Protein AF-A0A2D4JY37-F1 (afdb_monomer_lite)

Structure (mmCIF, N/CA/C/O backbone):
data_AF-A0A2D4JY37-F1
#
_entry.id   AF-A0A2D4JY37-F1
#
loop_
_atom_site.group_PDB
_atom_site.id
_atom_site.type_symbol
_atom_site.label_atom_id
_atom_site.label_alt_id
_atom_site.label_comp_id
_atom_site.label_asym_id
_atom_site.label_entity_id
_atom_site.label_seq_id
_atom_site.pdbx_PDB_ins_code
_atom_site.Cartn_x
_atom_site.Cartn_y
_atom_site.Cartn_z
_atom_site.occupancy
_atom_site.B_iso_or_equiv
_atom_site.auth_seq_id
_atom_site.auth_comp_id
_atom_site.auth_asym_id
_atom_site.auth_atom_id
_atom_site.pdbx_PDB_model_num
ATOM 1 N N . MET A 1 1 ? 47.395 16.936 90.653 1.00 48.62 1 MET A N 1
ATOM 2 C CA . MET A 1 1 ? 46.970 16.372 89.345 1.00 48.62 1 MET A CA 1
ATOM 3 C C . MET A 1 1 ? 45.938 15.243 89.464 1.00 48.62 1 MET A C 1
ATOM 5 O O . MET A 1 1 ? 44.923 15.324 88.787 1.00 48.62 1 MET A O 1
ATOM 9 N N . LYS A 1 2 ? 46.122 14.228 90.329 1.00 56.19 2 LYS A N 1
ATOM 10 C CA . LYS A 1 2 ? 45.185 13.084 90.456 1.00 56.19 2 LYS A CA 1
ATOM 11 C C . LYS A 1 2 ? 43.774 13.435 90.976 1.00 56.19 2 LYS A C 1
ATOM 13 O O . LYS A 1 2 ? 42.809 12.863 90.491 1.00 56.19 2 LYS A O 1
ATOM 18 N N . ALA A 1 3 ? 43.638 14.386 91.904 1.00 63.03 3 ALA A N 1
ATOM 19 C CA . ALA A 1 3 ? 42.331 14.771 92.459 1.00 63.03 3 ALA A CA 1
ATOM 20 C C . ALA A 1 3 ? 41.420 15.480 91.433 1.00 63.03 3 ALA A C 1
ATOM 22 O O . ALA A 1 3 ? 40.265 15.102 91.285 1.00 63.03 3 ALA A O 1
ATOM 23 N N . LYS A 1 4 ? 41.967 16.419 90.642 1.00 60.91 4 LYS A N 1
ATOM 24 C CA . LYS A 1 4 ? 41.218 17.121 89.580 1.00 60.91 4 LYS A CA 1
ATOM 25 C C . LYS A 1 4 ? 40.731 16.185 88.459 1.00 60.91 4 LYS A C 1
ATOM 27 O O . LYS A 1 4 ? 39.660 16.413 87.914 1.00 60.91 4 LYS A O 1
ATOM 32 N N . ARG A 1 5 ? 41.485 15.121 88.127 1.00 63.34 5 ARG A N 1
ATOM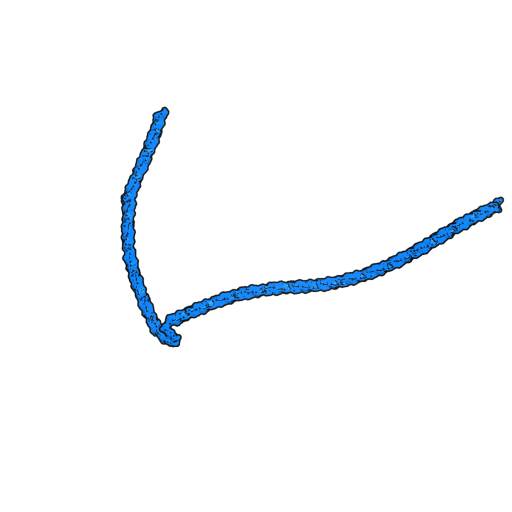 33 C CA . ARG A 1 5 ? 41.042 14.097 87.153 1.00 63.34 5 ARG A CA 1
ATOM 34 C C . ARG A 1 5 ? 39.861 13.273 87.677 1.00 63.34 5 ARG A C 1
ATOM 36 O O . ARG A 1 5 ? 38.880 13.129 86.963 1.00 63.34 5 ARG A O 1
ATOM 43 N N . LYS A 1 6 ? 39.914 12.827 88.938 1.00 69.94 6 LYS A N 1
ATOM 44 C CA . LYS A 1 6 ? 38.797 12.107 89.576 1.00 69.94 6 LYS A CA 1
ATOM 45 C C . LYS A 1 6 ? 37.530 12.963 89.696 1.00 69.94 6 LYS A C 1
ATOM 47 O O . LYS A 1 6 ? 36.430 12.442 89.573 1.00 69.94 6 LYS A O 1
ATOM 52 N N . GLU A 1 7 ? 37.674 14.271 89.906 1.00 78.25 7 GLU A N 1
ATOM 53 C CA . GLU A 1 7 ? 36.537 15.199 89.942 1.00 78.25 7 GLU A CA 1
ATOM 54 C C . GLU A 1 7 ? 35.870 15.358 88.563 1.00 78.25 7 GLU A C 1
ATOM 56 O O . GLU A 1 7 ? 34.645 15.381 88.470 1.00 78.25 7 GLU A O 1
ATOM 61 N N . ALA A 1 8 ? 36.656 15.412 87.482 1.00 77.31 8 ALA A N 1
ATOM 62 C CA . ALA A 1 8 ? 36.128 15.460 86.117 1.00 77.31 8 ALA A CA 1
ATOM 63 C C . ALA A 1 8 ? 35.395 14.161 85.727 1.00 77.31 8 ALA A C 1
ATOM 65 O O . ALA A 1 8 ? 34.298 14.224 85.174 1.00 77.31 8 ALA A O 1
ATOM 66 N N . GLU A 1 9 ? 35.956 12.997 86.072 1.00 83.19 9 GLU A N 1
ATOM 67 C CA . GLU A 1 9 ? 35.316 11.686 85.873 1.00 83.19 9 GLU A CA 1
ATOM 68 C C . GLU A 1 9 ? 34.005 11.569 86.669 1.00 83.19 9 GLU A C 1
ATOM 70 O O . GLU A 1 9 ? 32.992 11.121 86.133 1.00 83.19 9 GLU A O 1
ATOM 75 N N . LEU A 1 10 ? 33.976 12.049 87.919 1.00 85.75 10 LEU A N 1
ATOM 76 C CA . LEU A 1 10 ? 32.758 12.068 88.733 1.00 85.75 10 LEU A CA 1
ATOM 77 C C . LEU A 1 10 ? 31.669 12.952 88.108 1.00 85.75 10 LEU A C 1
ATOM 79 O O . LEU A 1 10 ? 30.518 12.529 88.026 1.00 85.75 10 LEU A O 1
ATOM 83 N N . ARG A 1 11 ? 32.024 14.149 87.620 1.00 86.06 11 ARG A N 1
ATOM 84 C CA . ARG A 1 11 ? 31.082 15.038 86.914 1.00 86.06 11 ARG A CA 1
ATOM 85 C C . ARG A 1 11 ? 30.546 14.398 85.632 1.00 86.06 11 ARG A C 1
ATOM 87 O O . ARG A 1 11 ? 29.361 14.537 85.332 1.00 86.06 11 ARG A O 1
ATOM 94 N N . GLN A 1 12 ? 31.386 13.669 84.895 1.00 89.19 12 GLN A N 1
ATOM 95 C CA . GLN A 1 12 ? 30.969 12.941 83.696 1.00 89.19 12 GLN A CA 1
ATOM 96 C C . GLN A 1 12 ? 29.972 11.823 84.031 1.00 89.19 12 GLN A C 1
ATOM 98 O O . GLN A 1 12 ? 28.918 11.742 83.403 1.00 89.19 12 GLN A O 1
ATOM 103 N N . VAL A 1 13 ? 30.257 11.005 85.049 1.00 88.88 13 VAL A N 1
ATOM 104 C CA . VAL A 1 13 ? 29.350 9.936 85.500 1.00 88.88 13 VAL A CA 1
ATOM 105 C C . VAL A 1 13 ? 28.044 10.511 86.056 1.00 88.88 13 VAL A C 1
ATOM 107 O O . VAL A 1 13 ? 26.975 9.986 85.759 1.00 88.88 13 VAL A O 1
ATOM 110 N N . GLN A 1 14 ? 28.089 11.622 86.798 1.00 90.38 14 GLN A N 1
ATOM 111 C CA . GLN A 1 14 ? 26.888 12.321 87.274 1.00 90.38 14 GLN A CA 1
ATOM 112 C C . GLN A 1 14 ? 26.029 12.843 86.117 1.00 90.38 14 GLN A C 1
ATOM 114 O O . GLN A 1 14 ? 24.811 12.681 86.138 1.00 90.38 14 GLN A O 1
ATOM 119 N N . SER A 1 15 ? 26.650 13.421 85.084 1.00 91.06 15 SER A N 1
ATOM 120 C CA . SER A 1 15 ? 25.945 13.854 83.874 1.00 91.06 15 SER A CA 1
ATOM 121 C C . SER A 1 15 ? 25.305 12.672 83.137 1.00 91.06 15 SER A C 1
ATOM 123 O O . SER A 1 15 ? 24.143 12.755 82.741 1.00 91.06 15 SER A O 1
ATOM 125 N N . GLN A 1 16 ? 26.013 11.544 83.018 1.00 93.25 16 GLN A N 1
ATOM 126 C CA . GLN A 1 16 ? 25.478 10.318 82.419 1.00 93.25 16 GLN A CA 1
ATOM 127 C C . GLN A 1 16 ? 24.317 9.733 83.231 1.00 93.25 16 GLN A C 1
ATOM 129 O O . GLN A 1 16 ? 23.287 9.391 82.655 1.00 93.25 16 GLN A O 1
ATOM 134 N N . ALA A 1 17 ? 24.448 9.660 84.557 1.00 91.94 17 ALA A N 1
ATOM 135 C CA . ALA A 1 17 ? 23.394 9.189 85.451 1.00 91.94 17 ALA A CA 1
ATOM 136 C C . ALA A 1 17 ? 22.150 10.082 85.359 1.00 91.94 17 ALA A C 1
ATOM 138 O O . ALA A 1 17 ? 21.037 9.576 85.229 1.00 91.94 17 ALA A 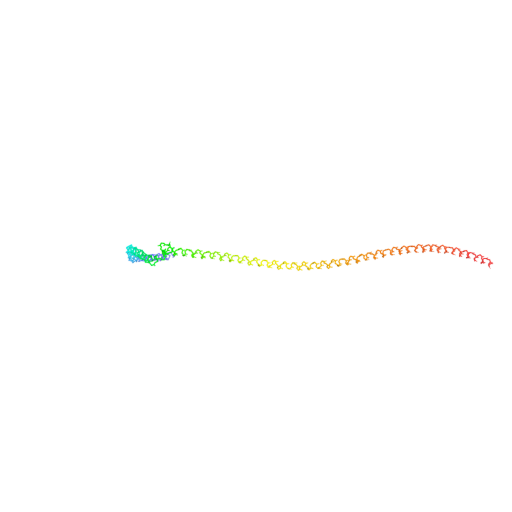O 1
ATOM 139 N N . HIS A 1 18 ? 22.339 11.404 85.333 1.00 93.75 18 HIS A N 1
ATOM 140 C CA . HIS A 1 18 ? 21.248 12.351 85.130 1.00 93.75 18 HIS A CA 1
ATOM 141 C C . HIS A 1 18 ? 20.592 12.177 83.751 1.00 93.75 18 HIS A C 1
ATOM 143 O O . HIS A 1 18 ? 19.367 12.127 83.648 1.00 93.7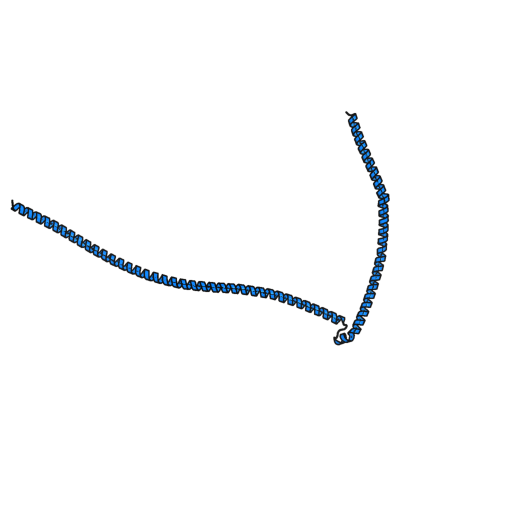5 18 HIS A O 1
ATOM 149 N N . GLY A 1 19 ? 21.386 11.997 82.691 1.00 95.12 19 GLY A N 1
ATOM 150 C CA . GLY A 1 19 ? 20.882 11.709 81.347 1.00 95.12 19 GLY A CA 1
ATOM 151 C C . GLY A 1 19 ? 20.062 10.415 81.282 1.00 95.12 19 GLY A C 1
ATOM 152 O O . GLY A 1 19 ? 18.982 10.397 80.687 1.00 95.12 19 GLY A O 1
ATOM 153 N N . LEU A 1 20 ? 20.523 9.344 81.936 1.00 94.69 20 LEU A N 1
ATOM 154 C CA . LEU A 1 20 ? 19.789 8.079 82.046 1.00 94.69 20 LEU A CA 1
ATOM 155 C C . LEU A 1 20 ? 18.495 8.236 82.851 1.00 94.69 20 LEU A C 1
ATOM 157 O O . LEU A 1 20 ? 17.461 7.716 82.437 1.00 94.69 20 LEU A O 1
ATOM 161 N N . GLN A 1 21 ? 18.518 8.991 83.950 1.00 95.06 21 GLN A N 1
ATOM 162 C CA . GLN A 1 21 ? 17.332 9.268 84.760 1.00 95.06 21 GLN A CA 1
ATOM 163 C C . GLN A 1 21 ? 16.272 10.047 83.968 1.00 95.06 21 GLN A C 1
ATOM 165 O O . GLN A 1 21 ? 15.088 9.715 84.030 1.00 95.06 21 GLN A O 1
ATOM 170 N N . MET A 1 22 ? 16.686 11.038 83.172 1.00 96.06 22 MET A N 1
ATOM 171 C CA . MET A 1 22 ? 15.775 11.773 82.293 1.00 96.06 22 MET A CA 1
ATOM 172 C C . MET A 1 22 ? 15.187 10.867 81.208 1.00 96.06 22 MET A C 1
ATOM 174 O O . MET A 1 22 ? 13.975 10.884 80.997 1.00 96.06 22 MET A O 1
ATOM 178 N N . ARG A 1 23 ? 16.004 10.015 80.570 1.00 95.94 23 ARG A N 1
ATOM 179 C CA . ARG A 1 23 ? 15.512 9.016 79.601 1.00 95.94 23 ARG A CA 1
ATOM 180 C C . ARG A 1 23 ? 14.509 8.050 80.230 1.00 95.94 23 ARG A C 1
ATOM 182 O O . ARG A 1 23 ? 13.491 7.762 79.60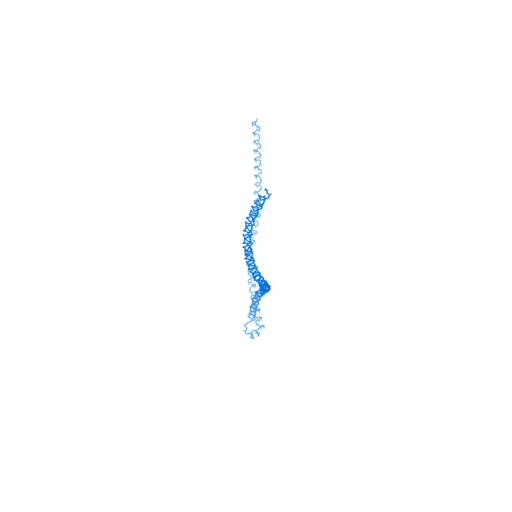3 1.00 95.94 23 ARG A O 1
ATOM 189 N N . LEU A 1 24 ? 14.761 7.583 81.454 1.00 95.06 24 LEU A N 1
ATOM 190 C CA . LEU A 1 24 ? 13.839 6.714 82.187 1.00 95.06 24 LEU A CA 1
ATOM 191 C C . LEU A 1 24 ? 12.513 7.427 82.471 1.00 95.06 24 LEU A C 1
ATOM 193 O O . LEU A 1 24 ? 11.460 6.865 82.186 1.00 95.06 24 LEU A O 1
ATOM 197 N N . LYS A 1 25 ? 12.558 8.675 82.954 1.00 96.00 25 LYS A N 1
ATOM 198 C CA . LYS A 1 25 ? 11.359 9.483 83.219 1.00 96.00 25 LYS A CA 1
ATOM 199 C C . LYS A 1 25 ? 10.501 9.658 81.963 1.00 96.00 25 LYS A C 1
ATOM 201 O O . LYS A 1 25 ? 9.292 9.446 82.020 1.00 96.00 25 LYS A O 1
ATOM 206 N N . TYR A 1 26 ? 11.111 10.016 80.831 1.00 95.88 26 TYR A N 1
ATOM 207 C CA . TYR A 1 26 ? 10.377 10.151 79.569 1.00 95.88 26 TYR A CA 1
ATOM 208 C C . TYR A 1 26 ? 9.814 8.811 79.087 1.00 95.88 26 TYR A C 1
ATOM 210 O O . TYR A 1 26 ? 8.657 8.763 78.691 1.00 95.88 26 TYR A O 1
ATOM 218 N N . SER A 1 27 ? 10.577 7.720 79.204 1.00 94.94 27 SER A N 1
ATOM 219 C CA . SER A 1 27 ? 10.104 6.378 78.823 1.00 94.94 27 SER A CA 1
ATOM 220 C C . SER A 1 27 ? 8.929 5.909 79.689 1.00 94.94 27 SER A C 1
ATOM 222 O O . SER A 1 27 ? 8.003 5.281 79.190 1.00 94.94 27 SER A O 1
ATOM 224 N N . GLN A 1 28 ? 8.933 6.232 80.986 1.00 95.12 28 GLN A N 1
ATOM 225 C CA . GLN A 1 28 ? 7.816 5.942 81.889 1.00 95.12 28 GLN A CA 1
ATOM 226 C C . GLN A 1 28 ? 6.574 6.768 81.537 1.00 95.12 28 GLN A C 1
ATOM 228 O O . GLN A 1 28 ? 5.475 6.224 81.495 1.00 95.12 28 GLN A O 1
ATOM 233 N N . SER A 1 29 ? 6.747 8.059 81.241 1.00 95.00 29 SER A N 1
ATOM 234 C CA . SER A 1 29 ? 5.647 8.921 80.795 1.00 95.00 29 SER A CA 1
ATOM 235 C C . SER A 1 29 ? 5.038 8.436 79.476 1.00 95.00 29 SER A C 1
ATOM 237 O O . SER A 1 29 ? 3.818 8.423 79.337 1.00 95.00 29 SER A O 1
ATOM 239 N N . ASP A 1 30 ? 5.875 8.023 78.524 1.00 94.19 30 ASP A N 1
ATOM 240 C CA . ASP A 1 30 ? 5.448 7.501 77.223 1.00 94.19 30 ASP A CA 1
ATOM 241 C C . ASP A 1 30 ? 4.714 6.157 77.358 1.00 94.19 30 ASP A C 1
ATOM 243 O O . ASP A 1 30 ? 3.663 5.939 76.749 1.00 94.19 30 ASP A O 1
ATOM 247 N N . LEU A 1 31 ? 5.199 5.278 78.245 1.00 94.25 31 LEU A N 1
ATOM 248 C CA . LEU A 1 31 ? 4.529 4.022 78.577 1.00 94.25 31 LEU A CA 1
ATOM 249 C C . LEU A 1 31 ? 3.135 4.261 79.170 1.00 94.25 31 LEU A C 1
ATOM 251 O O . LEU A 1 31 ? 2.174 3.608 78.759 1.00 94.25 31 LEU A O 1
ATOM 255 N N . GLU A 1 32 ? 3.014 5.191 80.119 1.00 94.56 32 GLU A N 1
ATOM 256 C CA . GLU A 1 32 ? 1.724 5.539 80.721 1.00 94.56 32 GLU A CA 1
ATOM 257 C C . GLU A 1 32 ? 0.771 6.158 79.696 1.00 94.56 32 GLU A C 1
ATOM 259 O O . GLU A 1 32 ? -0.395 5.764 79.622 1.00 94.56 32 GLU A O 1
ATOM 264 N N . GLN A 1 33 ? 1.256 7.052 78.831 1.00 95.00 33 GLN A N 1
ATOM 265 C CA . GLN A 1 33 ? 0.454 7.620 77.746 1.00 95.00 33 GLN A CA 1
ATOM 266 C C . GLN A 1 33 ? -0.023 6.540 76.760 1.00 95.00 33 GLN A C 1
ATOM 268 O O . GLN A 1 33 ? -1.187 6.536 76.348 1.00 95.00 33 GLN A O 1
ATOM 273 N N . THR A 1 34 ? 0.842 5.584 76.423 1.00 93.44 34 THR A N 1
ATOM 274 C CA . THR A 1 34 ? 0.508 4.448 75.555 1.00 93.44 34 THR A CA 1
ATOM 275 C C . THR A 1 34 ? -0.565 3.557 76.171 1.00 93.44 34 THR A C 1
ATOM 277 O O . THR A 1 34 ? -1.553 3.230 75.510 1.00 93.44 34 THR A O 1
ATOM 280 N N . LYS A 1 35 ? -0.421 3.202 77.450 1.00 91.75 35 LYS A N 1
ATOM 281 C CA . LYS A 1 35 ? -1.375 2.334 78.150 1.00 91.75 35 LYS A CA 1
ATOM 282 C C . LYS A 1 35 ? -2.725 2.995 78.390 1.00 91.75 35 LYS A C 1
ATOM 284 O O . LYS A 1 35 ? -3.752 2.346 78.234 1.00 91.75 35 LYS A O 1
ATOM 289 N N . THR A 1 36 ? -2.736 4.258 78.800 1.00 90.88 36 THR A N 1
ATOM 290 C CA . THR A 1 36 ? -3.975 4.914 79.239 1.00 90.88 36 THR A CA 1
ATOM 291 C C . THR A 1 36 ? -4.741 5.534 78.082 1.00 90.88 36 THR A C 1
ATOM 293 O O . THR A 1 36 ? -5.963 5.428 78.033 1.00 90.88 36 THR A O 1
ATOM 296 N N . ARG A 1 37 ? -4.044 6.157 77.126 1.00 92.62 37 ARG A N 1
ATOM 297 C CA . ARG A 1 37 ? -4.685 6.895 76.036 1.00 92.62 37 ARG A CA 1
ATOM 298 C C . ARG A 1 37 ? -4.763 6.073 74.763 1.00 92.62 37 ARG A C 1
ATOM 300 O O . ARG A 1 37 ? -5.854 5.868 74.241 1.00 92.62 37 ARG A O 1
ATOM 307 N N . HIS A 1 38 ? -3.621 5.610 74.259 1.00 93.56 38 HIS A N 1
ATOM 308 C CA . HIS A 1 38 ? -3.578 4.950 72.953 1.00 93.56 38 HIS A CA 1
ATOM 309 C C . HIS A 1 38 ? -4.299 3.601 72.975 1.00 93.56 38 HIS A C 1
ATOM 311 O O . HIS A 1 38 ? -5.134 3.344 72.113 1.00 93.56 38 HIS A O 1
ATOM 317 N N . LEU A 1 39 ? -4.058 2.774 73.995 1.00 95.19 39 LEU A N 1
ATOM 318 C CA . LEU A 1 39 ? -4.733 1.482 74.109 1.00 95.19 39 LEU A CA 1
ATOM 319 C C . LEU A 1 39 ? -6.251 1.632 74.286 1.00 95.19 39 LEU A C 1
ATOM 321 O O . LEU A 1 39 ? -7.007 0.914 73.639 1.00 95.19 39 LEU A O 1
ATOM 325 N N . ALA A 1 40 ? -6.703 2.577 75.115 1.00 92.81 40 ALA A N 1
ATOM 326 C CA . ALA A 1 40 ? -8.130 2.812 75.330 1.00 92.81 40 ALA A CA 1
ATOM 327 C C . ALA A 1 40 ? -8.843 3.266 74.044 1.00 92.81 40 ALA A C 1
ATOM 329 O O . ALA A 1 40 ? -9.900 2.731 73.710 1.00 92.81 40 ALA A O 1
ATOM 330 N N . LEU A 1 41 ? -8.243 4.200 73.294 1.00 95.56 41 LEU A N 1
ATOM 331 C CA . LEU A 1 41 ? -8.775 4.648 72.002 1.00 95.56 41 LEU A CA 1
ATOM 332 C C . LEU A 1 41 ? -8.826 3.501 70.986 1.00 95.56 41 LEU A C 1
ATOM 334 O O . LEU A 1 41 ? -9.862 3.303 70.356 1.00 95.56 41 LEU A O 1
ATOM 338 N N . ASN A 1 42 ? -7.761 2.700 70.890 1.00 95.62 42 ASN A N 1
ATOM 339 C CA . ASN A 1 42 ? -7.708 1.562 69.970 1.00 95.62 42 ASN A CA 1
ATOM 340 C C . ASN A 1 42 ? -8.743 0.483 70.323 1.00 95.62 42 ASN A C 1
ATOM 342 O O . ASN A 1 42 ? -9.342 -0.112 69.431 1.00 95.62 42 ASN A O 1
ATOM 346 N N . LEU A 1 43 ? -8.981 0.219 71.613 1.00 95.38 43 LEU A N 1
ATOM 347 C CA . LEU A 1 43 ? -10.018 -0.723 72.048 1.00 95.38 43 LEU A CA 1
ATOM 348 C C . LEU A 1 43 ? -11.423 -0.208 71.717 1.00 95.38 43 LEU A C 1
ATOM 350 O O . LEU A 1 43 ? -12.270 -0.982 71.271 1.00 95.38 43 LEU A O 1
ATOM 354 N N . GLN A 1 44 ? -11.664 1.094 71.891 1.00 95.38 44 GLN A N 1
ATOM 355 C CA . GLN A 1 44 ? -12.928 1.715 71.506 1.00 95.38 44 GLN A CA 1
ATOM 356 C C . GLN A 1 44 ? -13.144 1.651 69.988 1.00 95.38 44 GLN A C 1
ATOM 358 O O . GLN A 1 44 ? -14.241 1.326 69.539 1.00 95.38 44 GLN A O 1
ATOM 363 N N . GLU A 1 45 ? -12.115 1.950 69.195 1.00 95.94 45 GLU A N 1
ATOM 364 C CA . GLU A 1 45 ? -12.159 1.858 67.734 1.00 95.94 45 GLU A CA 1
ATOM 365 C C . GLU A 1 45 ? -12.394 0.420 67.269 1.00 95.94 45 GLU A C 1
ATOM 367 O O . GLU A 1 45 ? -13.292 0.179 66.466 1.00 95.94 45 GLU A O 1
ATOM 372 N N . LYS A 1 46 ? -11.681 -0.553 67.850 1.00 96.75 46 LYS A N 1
ATOM 373 C CA . LYS A 1 46 ? -11.894 -1.978 67.583 1.00 96.75 46 LYS A CA 1
ATOM 374 C C . LYS A 1 46 ? -13.347 -2.385 67.831 1.00 96.75 46 LYS A C 1
ATOM 376 O O . LYS A 1 46 ? -13.954 -3.000 66.963 1.00 96.75 46 LYS A O 1
ATOM 381 N N . SER A 1 47 ? -13.917 -2.008 68.976 1.00 96.88 47 SER A N 1
ATOM 382 C CA . SER A 1 47 ? -15.308 -2.342 69.304 1.00 96.88 47 SER A CA 1
ATOM 383 C C . SER A 1 47 ? -16.309 -1.703 68.331 1.00 96.88 47 SER A C 1
ATOM 385 O O . SER A 1 47 ? -17.277 -2.355 67.935 1.00 96.88 47 SER A O 1
ATOM 387 N N . LYS A 1 48 ? -16.066 -0.459 67.890 1.00 96.75 48 LYS A N 1
ATOM 388 C CA . LYS A 1 48 ? -16.880 0.194 66.851 1.00 96.75 48 LYS A CA 1
ATOM 389 C C . LYS A 1 48 ? -16.811 -0.570 65.529 1.00 96.75 48 LYS A C 1
ATOM 391 O O . LYS A 1 48 ? -17.854 -0.897 64.972 1.00 96.75 48 LYS A O 1
ATOM 396 N N . LEU A 1 49 ? -15.605 -0.909 65.073 1.00 95.94 49 LEU A N 1
ATOM 397 C CA . LEU A 1 49 ? -15.392 -1.656 63.831 1.00 95.94 49 LEU A CA 1
ATOM 398 C C . LEU A 1 49 ? -16.015 -3.057 63.886 1.00 95.94 49 LEU A C 1
ATOM 400 O O . LEU A 1 49 ? -16.618 -3.493 62.911 1.00 95.94 49 LEU A O 1
ATOM 404 N N . GLU A 1 50 ? -15.927 -3.752 65.021 1.00 96.62 50 GLU A N 1
ATOM 405 C CA . GLU A 1 50 ? -16.581 -5.053 65.221 1.00 96.62 50 GLU A CA 1
ATOM 406 C C . GLU A 1 50 ? -18.110 -4.935 65.137 1.00 96.62 50 GLU A C 1
ATOM 408 O O . GLU A 1 50 ? -18.761 -5.767 64.500 1.00 96.62 50 GLU A O 1
ATOM 413 N N . SER A 1 51 ? -18.690 -3.877 65.713 1.00 95.81 51 SER A N 1
ATOM 414 C CA . SER A 1 51 ? -20.127 -3.611 65.606 1.00 95.81 51 SER A CA 1
ATOM 415 C C . SER A 1 51 ? -20.551 -3.262 64.177 1.00 95.81 51 SER A C 1
ATOM 417 O O . SER A 1 51 ? -21.598 -3.723 63.725 1.00 95.81 51 SER A O 1
ATOM 419 N N . GLU A 1 52 ? -19.770 -2.460 63.454 1.00 95.56 52 GLU A N 1
ATOM 420 C CA . GLU A 1 52 ? -20.028 -2.151 62.043 1.00 95.56 52 GLU A CA 1
ATOM 421 C C . GLU A 1 52 ? -19.938 -3.410 61.174 1.00 95.56 52 GLU A C 1
ATOM 423 O O . GLU A 1 52 ? -20.818 -3.654 60.344 1.00 95.56 52 GLU A O 1
ATOM 428 N N . LEU A 1 53 ? -18.935 -4.259 61.420 1.00 95.75 53 LEU A N 1
ATOM 429 C CA . LEU A 1 53 ? -18.758 -5.527 60.719 1.00 95.75 53 LEU A CA 1
ATOM 430 C C . LEU A 1 53 ? -19.959 -6.459 60.918 1.00 95.75 53 LEU A C 1
ATOM 432 O O . LEU A 1 53 ? -20.459 -7.035 59.949 1.00 95.75 53 LEU A O 1
ATOM 436 N N . ALA A 1 54 ? -20.462 -6.556 62.151 1.00 95.31 54 ALA A N 1
ATOM 437 C CA . ALA A 1 54 ? -21.651 -7.341 62.471 1.00 95.31 54 ALA A CA 1
ATOM 438 C C . ALA A 1 54 ? -22.912 -6.827 61.748 1.00 95.31 54 ALA A C 1
ATOM 440 O O . ALA A 1 54 ? -23.769 -7.627 61.376 1.00 95.31 54 ALA A O 1
ATOM 441 N N . ASN A 1 55 ? -23.005 -5.519 61.484 1.00 95.88 55 ASN A N 1
ATOM 442 C CA . ASN A 1 55 ? -24.140 -4.906 60.788 1.00 95.88 55 ASN A CA 1
ATOM 443 C C . ASN A 1 55 ? -24.114 -5.109 59.262 1.00 95.88 55 ASN A C 1
ATOM 445 O O . ASN A 1 55 ? -25.170 -5.081 58.623 1.00 95.88 55 ASN A O 1
ATOM 449 N N . PHE A 1 56 ? -22.944 -5.330 58.649 1.00 95.69 56 PHE A N 1
ATOM 450 C CA . PHE A 1 56 ? -22.866 -5.537 57.198 1.00 95.69 56 PHE A CA 1
ATOM 451 C C . PHE A 1 56 ? -23.534 -6.838 56.745 1.00 95.69 56 PHE A C 1
ATOM 453 O O . PHE A 1 56 ? -24.170 -6.845 55.694 1.00 95.69 56 PHE A O 1
ATOM 460 N N . GLY A 1 57 ? -23.439 -7.916 57.528 1.00 95.12 57 GLY A N 1
ATOM 461 C CA . GLY A 1 57 ? -24.060 -9.206 57.196 1.00 95.12 57 GLY A CA 1
ATOM 462 C C . GLY A 1 57 ? -25.578 -9.105 56.975 1.00 95.12 57 GLY A C 1
ATOM 463 O O . GLY A 1 57 ? -26.046 -9.410 55.874 1.00 95.12 57 GLY A O 1
ATOM 464 N N . PRO A 1 58 ? -26.348 -8.620 57.968 1.00 96.81 58 PRO A N 1
ATOM 465 C CA . PRO A 1 58 ? -27.778 -8.359 57.823 1.00 96.81 58 PRO A CA 1
ATOM 466 C C . PRO A 1 58 ? -28.093 -7.419 56.655 1.00 96.81 58 PRO A C 1
ATOM 468 O O . PRO A 1 58 ? -28.923 -7.747 55.813 1.00 96.81 58 PRO A O 1
ATOM 471 N N . ARG A 1 59 ? -27.354 -6.309 56.518 1.00 96.75 59 ARG A N 1
ATOM 472 C CA . ARG A 1 59 ? -27.590 -5.325 55.451 1.00 96.75 59 ARG A CA 1
ATOM 473 C C . ARG A 1 59 ? -27.385 -5.903 54.047 1.00 96.75 59 ARG A C 1
ATOM 475 O O . ARG A 1 59 ? -28.133 -5.574 53.131 1.00 96.75 59 ARG A O 1
ATOM 482 N N . ILE A 1 60 ? -26.389 -6.771 53.864 1.00 97.00 60 ILE A N 1
ATOM 483 C CA . ILE A 1 60 ? -26.173 -7.494 52.602 1.00 97.00 60 ILE A CA 1
ATOM 484 C C . ILE A 1 60 ? -27.349 -8.431 52.315 1.00 97.00 60 ILE A C 1
ATOM 486 O O . ILE A 1 60 ? -27.794 -8.506 51.170 1.00 97.00 60 ILE A O 1
ATOM 490 N N . ASN A 1 61 ? -27.858 -9.138 53.326 1.00 97.31 61 ASN A N 1
ATOM 491 C CA . ASN A 1 61 ? -29.005 -10.031 53.156 1.00 97.31 61 ASN A CA 1
ATOM 492 C C . ASN A 1 61 ? -30.284 -9.262 52.801 1.00 97.31 61 ASN A C 1
ATOM 494 O O . ASN A 1 61 ? -30.988 -9.673 51.879 1.00 97.31 61 ASN A O 1
ATOM 498 N N . ASP A 1 62 ? -30.532 -8.118 53.438 1.00 97.44 62 ASP A N 1
ATOM 499 C CA . ASP A 1 62 ? -31.666 -7.249 53.107 1.00 97.44 62 ASP A CA 1
ATOM 500 C C . ASP A 1 62 ? -31.586 -6.767 51.652 1.00 97.44 62 ASP A C 1
ATOM 502 O O . ASP A 1 62 ? -32.549 -6.880 50.893 1.00 97.44 62 ASP A O 1
ATOM 506 N N . ILE A 1 63 ? -30.407 -6.302 51.219 1.00 97.38 63 ILE A N 1
ATOM 507 C CA . ILE A 1 63 ? -30.179 -5.873 49.831 1.00 97.38 63 ILE A CA 1
ATOM 508 C C . ILE A 1 63 ? -30.394 -7.036 48.856 1.00 97.38 63 ILE A C 1
ATOM 510 O O . ILE A 1 63 ? -31.040 -6.851 47.825 1.00 97.38 63 ILE A O 1
ATOM 514 N N . LYS A 1 64 ? -29.900 -8.240 49.169 1.00 97.56 64 LYS A N 1
ATOM 515 C CA . LYS A 1 64 ? -30.122 -9.431 48.334 1.00 97.56 64 LYS A CA 1
ATOM 516 C C . LYS A 1 64 ? -31.607 -9.756 48.195 1.00 97.56 64 LYS A C 1
ATOM 518 O O . LYS A 1 64 ? -32.055 -10.018 47.082 1.00 97.56 64 LYS A O 1
ATOM 523 N N . HIS A 1 65 ? -32.374 -9.695 49.282 1.00 97.31 65 HIS A N 1
ATOM 524 C CA . HIS A 1 65 ? -33.819 -9.916 49.230 1.00 97.31 65 HIS A CA 1
ATOM 525 C C . HIS A 1 65 ? -34.537 -8.869 48.376 1.00 97.31 65 HIS A C 1
ATOM 527 O O . HIS A 1 65 ? -35.415 -9.223 47.588 1.00 97.31 65 HIS A O 1
ATOM 533 N N . ILE A 1 66 ? -34.132 -7.600 48.471 1.00 97.62 66 ILE A N 1
ATOM 534 C CA . ILE A 1 66 ? -34.675 -6.528 47.628 1.00 97.62 66 ILE A CA 1
ATOM 535 C C . ILE A 1 66 ? -34.351 -6.779 46.150 1.00 97.62 66 ILE A C 1
ATOM 537 O O . ILE A 1 66 ? -35.238 -6.654 45.308 1.00 97.62 66 ILE A O 1
ATOM 541 N N . ILE A 1 67 ? -33.112 -7.160 45.820 1.00 97.50 67 ILE A N 1
ATOM 542 C CA . ILE A 1 67 ? -32.704 -7.478 44.442 1.00 97.50 67 ILE A CA 1
ATOM 543 C C . ILE A 1 67 ? -33.547 -8.630 43.890 1.00 97.50 67 ILE A C 1
ATOM 545 O O . ILE A 1 67 ? -34.129 -8.489 42.820 1.00 97.50 67 ILE A O 1
ATOM 549 N N . GLN A 1 68 ? -33.702 -9.718 44.645 1.00 97.62 68 GLN A N 1
ATOM 550 C CA . GLN A 1 68 ? -34.531 -10.859 44.240 1.00 97.62 68 GLN A CA 1
ATOM 551 C C . GLN A 1 68 ? -36.014 -10.493 44.079 1.00 97.62 68 GLN A C 1
ATOM 553 O O . GLN A 1 68 ? -36.715 -11.059 43.238 1.00 97.62 68 GLN A O 1
ATOM 558 N N . GLY A 1 69 ? -36.526 -9.567 44.895 1.00 97.62 69 GLY A N 1
ATOM 559 C CA . GLY A 1 69 ? -37.865 -8.999 44.721 1.00 97.62 69 GLY A CA 1
ATOM 560 C C . GLY A 1 69 ? -37.987 -8.262 43.389 1.00 97.62 69 GLY A C 1
ATOM 561 O O . GLY A 1 69 ? -38.855 -8.584 42.583 1.00 97.62 69 GLY A O 1
ATOM 562 N N . ARG A 1 70 ? -37.048 -7.352 43.114 1.00 97.38 70 ARG A N 1
ATOM 563 C CA . ARG A 1 70 ? -37.008 -6.578 41.865 1.00 97.38 70 ARG A CA 1
ATOM 564 C C . ARG A 1 70 ? -36.813 -7.446 40.628 1.00 97.38 70 ARG A C 1
ATOM 566 O O . ARG A 1 70 ? -37.405 -7.164 39.596 1.00 97.38 70 ARG A O 1
ATOM 573 N N . GLU A 1 71 ? -36.011 -8.503 40.705 1.00 97.44 71 GLU A N 1
ATOM 574 C CA . GLU A 1 71 ? -35.843 -9.463 39.607 1.00 97.44 71 GLU A CA 1
ATOM 575 C C . GLU A 1 71 ? -37.158 -10.163 39.256 1.00 97.44 71 GLU A C 1
ATOM 577 O O . GLU A 1 71 ? -37.471 -10.321 38.074 1.00 97.44 71 GLU A O 1
ATOM 582 N N . ARG A 1 72 ? -37.956 -10.531 40.267 1.00 97.44 72 ARG A N 1
ATOM 583 C CA . ARG A 1 72 ? -39.295 -11.094 40.048 1.00 97.44 72 ARG A CA 1
ATOM 584 C C . ARG A 1 72 ? -40.236 -10.073 39.421 1.00 97.44 72 ARG A C 1
ATOM 586 O O . ARG A 1 72 ? -40.839 -10.381 38.399 1.00 97.44 72 ARG A O 1
ATOM 593 N N . GLU A 1 73 ? -40.292 -8.856 39.956 1.00 97.62 73 GLU A N 1
ATOM 594 C CA . GLU A 1 73 ? -41.121 -7.778 39.395 1.00 97.62 73 GLU A CA 1
ATOM 595 C C . GLU A 1 73 ? -40.744 -7.457 37.942 1.00 97.62 73 GLU A C 1
ATOM 597 O O . GLU A 1 73 ? -41.616 -7.337 37.084 1.00 97.62 73 GLU A O 1
ATOM 602 N N . MET A 1 74 ? -39.447 -7.374 37.628 1.00 96.62 74 MET A N 1
ATOM 603 C CA . MET A 1 74 ? -38.974 -7.170 36.256 1.00 96.62 74 MET A CA 1
ATOM 604 C C . MET A 1 74 ? -39.399 -8.308 35.332 1.00 96.62 74 MET A C 1
ATOM 606 O O . MET A 1 74 ? -39.778 -8.055 34.188 1.00 96.62 74 MET A O 1
ATOM 610 N N . LYS A 1 75 ? -39.342 -9.555 35.809 1.00 97.12 75 LYS A N 1
ATOM 611 C CA . LYS A 1 75 ? -39.782 -10.713 35.030 1.00 97.12 75 LYS A CA 1
ATOM 612 C C . LYS A 1 75 ? -41.282 -10.646 34.743 1.00 97.12 75 LYS A C 1
ATOM 614 O O . LYS A 1 75 ? -41.673 -10.795 33.590 1.00 97.12 75 LYS A O 1
ATOM 619 N N . GLU A 1 76 ? -42.096 -10.349 35.752 1.00 97.12 76 GLU A N 1
ATOM 620 C CA . GLU A 1 76 ? -43.549 -10.203 35.602 1.00 97.12 76 GLU A CA 1
ATOM 621 C C . GLU A 1 76 ? -43.918 -9.053 34.658 1.00 97.12 76 GLU A C 1
ATOM 623 O O . GLU A 1 76 ? -44.779 -9.206 33.792 1.00 97.12 76 GLU A O 1
ATOM 628 N N . LEU A 1 77 ? -43.254 -7.901 34.785 1.00 97.00 77 LEU A N 1
ATOM 629 C CA . LEU A 1 77 ? -43.454 -6.767 33.881 1.00 97.00 77 LEU A CA 1
ATOM 630 C C . LEU A 1 77 ? -43.076 -7.123 32.444 1.00 97.00 77 LEU A C 1
ATOM 632 O O . LEU A 1 77 ? -43.806 -6.775 31.519 1.00 97.00 77 LEU A O 1
ATOM 636 N N . LYS A 1 78 ? -41.971 -7.848 32.249 1.00 94.81 78 LYS A N 1
ATOM 637 C CA . LYS A 1 78 ? -41.539 -8.296 30.924 1.00 94.81 78 LYS A CA 1
ATOM 638 C C . LYS A 1 78 ? -42.517 -9.296 30.312 1.00 94.81 78 LYS A C 1
ATOM 640 O O . LYS A 1 78 ? -42.787 -9.221 29.120 1.00 94.81 78 LYS A O 1
ATOM 645 N N . GLU A 1 79 ? -43.074 -10.205 31.106 1.00 95.81 79 GLU A N 1
ATOM 646 C CA . GLU A 1 79 ? -44.117 -11.131 30.651 1.00 95.81 79 GLU A CA 1
ATOM 647 C C . GLU A 1 79 ? -45.398 -10.391 30.250 1.00 95.81 79 GLU A C 1
ATOM 649 O O . GLU A 1 79 ? -45.935 -10.666 29.181 1.00 95.81 79 GLU A O 1
ATOM 654 N N . LYS A 1 80 ? -45.838 -9.401 31.038 1.00 96.06 80 LYS A N 1
ATOM 655 C CA . LYS A 1 80 ? -46.984 -8.544 30.683 1.00 96.06 80 LYS A CA 1
ATOM 656 C C . LYS A 1 80 ? -46.732 -7.749 29.404 1.00 96.06 80 LYS A C 1
ATOM 658 O O . LYS A 1 80 ? -47.608 -7.679 28.554 1.00 96.06 80 LYS A O 1
ATOM 663 N N . MET A 1 81 ? -45.539 -7.176 29.252 1.00 94.75 81 MET A N 1
ATOM 664 C CA . MET A 1 81 ? -45.148 -6.453 28.041 1.00 94.75 81 MET A CA 1
ATOM 665 C C . MET A 1 81 ? -45.198 -7.369 26.814 1.00 94.75 81 MET A C 1
ATOM 667 O O . MET A 1 81 ? -45.833 -7.018 25.828 1.00 94.75 81 MET A O 1
ATOM 671 N N . ASN A 1 82 ? -44.617 -8.570 26.913 1.00 93.75 82 ASN A N 1
ATOM 672 C CA . ASN A 1 82 ? -44.658 -9.561 25.839 1.00 93.75 82 ASN A CA 1
ATOM 673 C C . ASN A 1 82 ? -46.100 -9.953 25.472 1.00 93.75 82 ASN A C 1
ATOM 675 O O . ASN A 1 82 ? -46.395 -10.112 24.298 1.00 93.75 82 ASN A O 1
ATOM 679 N N . GLN A 1 83 ? -46.996 -10.107 26.454 1.00 94.81 83 GLN A N 1
ATOM 680 C CA . GLN A 1 83 ? -48.408 -10.417 26.192 1.00 94.81 83 GLN A CA 1
ATOM 681 C C . GLN A 1 83 ? -49.105 -9.292 25.423 1.00 94.81 83 GLN A C 1
ATOM 683 O O . GLN A 1 83 ? -49.828 -9.565 24.472 1.00 94.81 83 GLN A O 1
ATOM 688 N N . VAL A 1 84 ? -48.861 -8.038 25.813 1.00 95.81 84 VAL A N 1
ATOM 689 C CA . VAL A 1 84 ? -49.405 -6.869 25.108 1.00 95.81 84 VAL A CA 1
ATOM 690 C C . VAL A 1 84 ? -48.853 -6.789 23.684 1.00 95.81 84 VAL A C 1
ATOM 692 O O . VAL A 1 84 ? -49.609 -6.535 22.756 1.00 95.81 84 VAL A O 1
ATOM 695 N N . GLU A 1 85 ? -47.554 -7.027 23.489 1.00 92.75 85 GLU A N 1
ATOM 696 C CA . GLU A 1 85 ? -46.954 -7.095 22.151 1.00 92.75 85 GLU A CA 1
ATOM 697 C C . GLU A 1 85 ? -47.588 -8.205 21.303 1.00 92.75 85 GLU A C 1
ATOM 699 O O . GLU A 1 85 ? -47.955 -7.963 20.155 1.00 92.75 85 GLU A O 1
ATOM 704 N N . ASP A 1 86 ? -47.755 -9.404 21.864 1.00 94.19 86 ASP A N 1
ATOM 705 C CA . ASP A 1 86 ? -48.332 -10.543 21.150 1.00 94.19 86 ASP A CA 1
ATOM 706 C C . ASP A 1 86 ? -49.803 -10.276 20.752 1.00 94.19 86 ASP A C 1
ATOM 708 O O . ASP A 1 86 ? -50.210 -10.683 19.667 1.00 94.19 86 ASP A O 1
ATOM 712 N N . GLU A 1 87 ? -50.576 -9.545 21.569 1.00 94.31 87 GLU A N 1
ATOM 713 C CA . GLU A 1 87 ? -51.953 -9.120 21.254 1.00 94.31 87 GLU A CA 1
ATOM 714 C C . GLU A 1 87 ? -51.989 -8.025 20.177 1.00 94.31 87 GLU A C 1
ATOM 716 O O . GLU A 1 87 ? -52.704 -8.141 19.183 1.00 94.31 87 GLU A O 1
ATOM 721 N N . VAL A 1 88 ? -51.188 -6.966 20.337 1.00 95.31 88 VAL A N 1
ATOM 722 C CA . VAL A 1 88 ? -51.157 -5.827 19.402 1.00 95.31 88 VAL A CA 1
ATOM 723 C C . VAL A 1 88 ? -50.684 -6.253 18.012 1.00 95.31 88 VAL A C 1
ATOM 725 O O . VAL A 1 88 ? -51.183 -5.747 17.007 1.00 95.31 88 VAL A O 1
ATOM 728 N N . PHE A 1 89 ? -49.721 -7.173 17.943 1.00 94.69 89 PHE A N 1
ATOM 729 C CA . PHE A 1 89 ? -49.119 -7.620 16.690 1.00 94.69 89 PHE A CA 1
ATOM 730 C C . PHE A 1 89 ? -49.655 -8.970 16.195 1.00 94.69 89 PHE A C 1
ATOM 732 O O . PHE A 1 89 ? -49.085 -9.509 15.246 1.00 94.69 89 PHE A O 1
ATOM 739 N N . GLU A 1 90 ? -50.728 -9.522 16.777 1.00 94.06 90 GLU A N 1
ATOM 740 C CA . GLU A 1 90 ? -51.226 -10.866 16.440 1.00 94.06 90 GLU A CA 1
ATOM 741 C C . GLU A 1 90 ? -51.524 -11.016 14.938 1.00 94.06 90 GLU A C 1
ATOM 743 O O . GLU A 1 90 ? -51.048 -11.948 14.282 1.00 94.06 90 GLU A O 1
ATOM 748 N N . GLU A 1 91 ? -52.293 -10.077 14.382 1.00 93.75 91 GLU A N 1
ATOM 749 C CA . GLU A 1 91 ? -52.707 -10.097 12.976 1.00 93.75 91 GLU A CA 1
ATOM 750 C C . GLU A 1 91 ? -51.501 -9.969 12.038 1.00 93.75 91 GLU A C 1
ATOM 752 O O . GLU A 1 91 ? -51.353 -10.758 11.104 1.00 93.75 91 GLU A O 1
ATOM 757 N N . PHE A 1 92 ? -50.581 -9.054 12.353 1.00 93.06 92 PHE A N 1
ATOM 758 C CA . PHE A 1 92 ? -49.344 -8.863 11.600 1.00 93.06 92 PHE A CA 1
ATOM 759 C C . PHE A 1 92 ? -48.459 -10.115 11.629 1.00 93.06 92 PHE A C 1
ATOM 761 O O . PHE A 1 92 ? -48.013 -10.574 10.580 1.00 93.06 92 PHE A O 1
ATOM 768 N N . CYS A 1 93 ? -48.231 -10.704 12.808 1.00 92.44 93 CYS A N 1
ATOM 769 C CA . CYS A 1 93 ? -47.408 -11.907 12.957 1.00 92.44 93 CYS A CA 1
ATOM 770 C C . CYS A 1 93 ? -48.000 -13.092 12.184 1.00 92.44 93 CYS A C 1
ATOM 772 O O . CYS A 1 93 ? -47.259 -13.852 11.557 1.00 92.44 93 CYS A O 1
ATOM 774 N N . ARG A 1 94 ? -49.335 -13.211 12.167 1.00 93.31 94 ARG A N 1
ATOM 775 C CA . ARG A 1 94 ? -50.061 -14.221 11.388 1.00 93.31 94 ARG A CA 1
ATOM 776 C C . ARG A 1 94 ? -49.918 -14.004 9.881 1.00 93.31 94 ARG A C 1
ATOM 778 O O . ARG A 1 94 ? -49.740 -14.981 9.158 1.00 93.31 94 ARG A O 1
ATOM 785 N N . GLU A 1 95 ? -49.971 -12.757 9.418 1.00 94.38 95 GLU A N 1
ATOM 786 C CA . GLU A 1 95 ? -49.810 -12.400 8.003 1.00 94.38 95 GLU A CA 1
ATOM 787 C C . GLU A 1 95 ? -48.411 -12.755 7.477 1.00 94.38 95 GLU A C 1
ATOM 789 O O . GLU A 1 95 ? -48.279 -13.333 6.398 1.00 94.38 95 GLU A O 1
ATOM 794 N N . ILE A 1 96 ? -47.363 -12.460 8.252 1.00 90.31 96 ILE A N 1
ATOM 795 C CA . ILE A 1 96 ? -45.967 -12.711 7.851 1.00 90.31 96 ILE A CA 1
ATOM 796 C C . ILE A 1 96 ? -45.453 -14.108 8.241 1.00 90.31 96 ILE A C 1
ATOM 798 O O . ILE A 1 96 ? -44.351 -14.483 7.841 1.00 90.31 96 ILE A O 1
ATOM 802 N N . GLY A 1 97 ? -46.228 -14.880 9.011 1.00 90.75 97 GLY A N 1
ATOM 803 C CA . GLY A 1 97 ? -45.918 -16.262 9.389 1.00 90.75 97 GLY A CA 1
ATOM 804 C C . GLY A 1 97 ? -44.874 -16.433 10.503 1.00 90.75 97 GLY A C 1
ATOM 805 O O . GLY A 1 97 ? -44.165 -17.439 10.505 1.00 90.75 97 GLY A O 1
ATOM 806 N N . VAL A 1 98 ? -44.767 -15.488 11.443 1.00 91.19 98 VAL A N 1
ATOM 807 C CA . VAL A 1 98 ? -43.865 -15.567 12.618 1.00 91.19 98 VAL A CA 1
ATOM 808 C C . VAL A 1 98 ? -44.654 -15.782 13.911 1.00 91.19 98 VAL A C 1
ATOM 810 O O . VAL A 1 98 ? -45.838 -15.457 13.979 1.00 91.19 98 VAL A O 1
ATOM 813 N N . ARG A 1 99 ? -44.025 -16.331 14.961 1.00 89.81 99 ARG A N 1
ATOM 814 C CA . ARG A 1 99 ? -44.744 -16.660 16.212 1.00 89.81 99 ARG A CA 1
ATOM 815 C C . ARG A 1 99 ? -45.040 -15.440 17.080 1.00 89.81 99 ARG A C 1
ATOM 817 O O . ARG A 1 99 ? -46.006 -15.461 17.832 1.00 89.81 99 ARG A O 1
ATOM 824 N N . ASN A 1 100 ? -44.187 -14.422 17.019 1.00 91.25 100 ASN A N 1
ATOM 825 C CA . ASN A 1 100 ? -44.344 -13.139 17.701 1.00 91.25 100 ASN A CA 1
ATOM 826 C C . ASN A 1 100 ? -43.472 -12.075 17.019 1.00 91.25 100 ASN A C 1
ATOM 828 O O . ASN A 1 100 ? -42.562 -12.397 16.249 1.00 91.25 100 ASN A O 1
ATOM 832 N N . ILE A 1 101 ? -43.721 -10.804 17.338 1.00 90.69 101 ILE A N 1
ATOM 833 C CA . ILE A 1 101 ? -43.028 -9.665 16.719 1.00 90.69 101 ILE A CA 1
ATOM 834 C C . ILE A 1 101 ? -41.512 -9.682 16.974 1.00 90.69 101 ILE A C 1
ATOM 836 O O . ILE A 1 101 ? -40.729 -9.272 16.117 1.00 90.69 101 ILE A O 1
ATOM 840 N N . ARG A 1 102 ? -41.082 -10.240 18.111 1.00 92.00 102 ARG A N 1
ATOM 841 C CA . ARG A 1 102 ? -39.675 -10.295 18.533 1.00 92.00 102 ARG A CA 1
ATOM 842 C C . ARG A 1 102 ? -38.830 -11.164 17.598 1.00 92.00 102 ARG A C 1
ATOM 844 O O . ARG A 1 102 ? -37.685 -10.818 17.325 1.00 92.00 102 ARG A O 1
ATOM 851 N N . GLU A 1 103 ? -39.387 -12.247 17.048 1.00 89.44 103 GLU A N 1
ATOM 852 C CA . GLU A 1 103 ? -38.697 -13.067 16.035 1.00 89.44 103 GLU A CA 1
ATOM 853 C C . GLU A 1 103 ? -38.381 -12.267 14.772 1.00 89.44 103 GLU A C 1
ATOM 855 O O . GLU A 1 103 ? -37.258 -12.308 14.265 1.00 89.44 103 GLU A O 1
ATOM 860 N N . PHE A 1 104 ? -39.363 -11.502 14.296 1.00 88.56 104 PHE A N 1
ATOM 861 C CA . PHE A 1 104 ? -39.208 -10.662 13.117 1.00 88.56 104 PHE A CA 1
ATOM 862 C C . PHE A 1 104 ? -38.194 -9.539 13.348 1.00 88.56 104 PHE A C 1
ATOM 864 O O . PHE A 1 104 ? -37.350 -9.283 12.486 1.00 88.56 104 PHE A O 1
ATOM 871 N N . GLU A 1 105 ? -38.243 -8.882 14.508 1.00 88.50 105 GLU A N 1
ATOM 872 C CA . GLU A 1 105 ? -37.282 -7.842 14.876 1.00 88.50 105 GLU A CA 1
ATOM 873 C C . GLU A 1 105 ? -35.859 -8.391 14.991 1.00 88.50 105 GLU A C 1
ATOM 875 O O . GLU A 1 105 ? -34.935 -7.817 14.412 1.00 88.50 105 GLU A O 1
ATOM 880 N N . GLU A 1 106 ? -35.667 -9.527 15.666 1.00 89.06 106 GLU A N 1
ATOM 881 C CA . GLU A 1 106 ? -34.355 -10.165 15.766 1.00 89.06 106 GLU A CA 1
ATOM 882 C C . GLU A 1 106 ? -33.790 -10.533 14.393 1.00 89.06 106 GLU A C 1
ATOM 884 O O . GLU A 1 106 ? -32.609 -10.291 14.127 1.00 89.06 106 GLU A O 1
ATOM 889 N N . GLU A 1 107 ? -34.606 -11.110 13.509 1.00 88.56 107 GLU A N 1
ATOM 890 C CA . GLU A 1 107 ? -34.180 -11.472 12.158 1.00 88.56 107 GLU A CA 1
ATOM 891 C C . GLU A 1 107 ? -33.863 -10.227 11.318 1.00 88.56 107 GLU A C 1
ATOM 893 O O . GLU A 1 107 ? -32.822 -10.169 10.656 1.00 88.56 107 GLU A O 1
ATOM 898 N N . LYS A 1 108 ? -34.696 -9.181 11.392 1.00 88.75 108 LYS A N 1
ATOM 899 C CA . LYS A 1 108 ? -34.448 -7.885 10.740 1.00 88.75 108 LYS A CA 1
ATOM 900 C C . LYS A 1 108 ? -33.146 -7.252 11.211 1.00 88.75 108 LYS A C 1
ATOM 902 O O . LYS A 1 108 ? -32.366 -6.804 10.369 1.00 88.75 108 LYS A O 1
ATOM 907 N N . VAL A 1 109 ? -32.897 -7.222 12.519 1.00 87.88 109 VAL A N 1
ATOM 908 C CA . VAL A 1 109 ? -31.676 -6.655 13.108 1.00 87.88 109 VAL A CA 1
ATOM 909 C C . VAL A 1 109 ? -30.454 -7.472 12.693 1.00 87.88 109 VAL A C 1
ATOM 911 O O . VAL A 1 109 ? -29.462 -6.895 12.242 1.00 87.88 109 VAL A O 1
ATOM 914 N N . LYS A 1 110 ? -30.523 -8.810 12.758 1.00 90.50 110 LYS A N 1
ATOM 915 C CA . LYS A 1 110 ? -29.451 -9.697 12.269 1.00 90.50 110 LYS A CA 1
ATOM 916 C C . LYS A 1 110 ? -29.157 -9.434 10.793 1.00 90.50 110 LYS A C 1
ATOM 918 O O . LYS A 1 110 ? -28.010 -9.166 10.441 1.00 90.50 110 LYS A O 1
ATOM 923 N N . ARG A 1 111 ? -30.189 -9.386 9.947 1.00 92.25 111 ARG A N 1
ATOM 924 C CA . ARG A 1 111 ? -30.055 -9.113 8.511 1.00 92.25 111 ARG A CA 1
ATOM 925 C C . ARG A 1 111 ? -29.476 -7.726 8.228 1.00 92.25 111 ARG A C 1
ATOM 927 O O . ARG A 1 111 ? -28.629 -7.590 7.350 1.00 92.25 111 ARG A O 1
ATOM 934 N N . GLN A 1 112 ? -29.902 -6.689 8.951 1.00 91.50 112 GLN A N 1
ATOM 935 C CA . GLN A 1 112 ? -29.332 -5.345 8.810 1.00 91.50 112 GLN A CA 1
ATOM 936 C C . GLN A 1 112 ? -27.850 -5.319 9.192 1.00 91.50 112 GLN A C 1
ATOM 938 O O . GLN A 1 112 ? -27.048 -4.752 8.449 1.00 91.50 112 GLN A O 1
ATOM 943 N N . ASN A 1 113 ? -27.475 -5.979 10.289 1.00 91.69 113 ASN A N 1
ATOM 944 C CA . ASN A 1 113 ? -26.080 -6.099 10.708 1.00 91.69 113 ASN A CA 1
ATOM 945 C C . ASN A 1 113 ? -25.236 -6.858 9.676 1.00 91.69 113 ASN A C 1
ATOM 947 O O . ASN A 1 113 ? -24.126 -6.434 9.356 1.00 91.69 113 ASN A O 1
ATOM 951 N N . GLU A 1 114 ? -25.762 -7.940 9.100 1.00 95.44 114 GLU A N 1
ATOM 952 C CA . GLU A 1 114 ? -25.097 -8.680 8.023 1.00 95.44 114 GLU A CA 1
ATOM 953 C C . GLU A 1 114 ? -24.917 -7.831 6.762 1.00 95.44 114 GLU A C 1
ATOM 955 O O . GLU A 1 114 ? -23.825 -7.805 6.192 1.00 95.44 114 GLU A O 1
ATOM 960 N N . ILE A 1 115 ? -25.948 -7.086 6.346 1.00 96.00 115 ILE A N 1
ATOM 961 C CA . ILE A 1 115 ? -25.869 -6.165 5.205 1.00 96.00 115 ILE A CA 1
ATOM 962 C C . ILE A 1 115 ? -24.838 -5.067 5.473 1.00 96.00 115 ILE A C 1
ATOM 964 O O . ILE A 1 115 ? -24.030 -4.766 4.594 1.00 96.00 115 ILE A O 1
ATOM 968 N N . ALA A 1 116 ? -24.838 -4.473 6.667 1.00 96.19 116 ALA A N 1
ATOM 969 C CA . ALA A 1 116 ? -23.874 -3.446 7.051 1.00 96.19 116 ALA A CA 1
ATOM 970 C C . ALA A 1 116 ? -22.441 -3.996 7.034 1.00 96.19 116 ALA A C 1
ATOM 972 O O . ALA A 1 116 ? -21.548 -3.377 6.454 1.00 96.19 116 ALA A O 1
ATOM 973 N N . LYS A 1 117 ? -22.235 -5.202 7.578 1.00 97.06 117 LYS A N 1
ATOM 974 C CA . LYS A 1 117 ? -20.946 -5.898 7.543 1.00 97.06 117 LYS A CA 1
ATOM 975 C C . LYS A 1 117 ? -20.496 -6.176 6.108 1.00 97.06 117 LYS A C 1
ATOM 977 O O . LYS A 1 117 ? -19.360 -5.866 5.760 1.00 97.06 117 LYS A O 1
ATOM 982 N N . LYS A 1 118 ? -21.386 -6.686 5.252 1.00 97.88 118 LYS A N 1
ATOM 983 C CA . LYS A 1 118 ? -21.094 -6.934 3.832 1.00 97.88 118 LYS A CA 1
ATOM 984 C C . LYS A 1 118 ? -20.772 -5.653 3.070 1.00 97.88 118 LYS A C 1
ATOM 986 O O . LYS A 1 118 ? -19.831 -5.638 2.284 1.00 97.88 118 LYS A O 1
ATOM 991 N N . ARG A 1 119 ? -21.503 -4.565 3.320 1.00 97.69 119 ARG A N 1
ATOM 992 C CA . ARG A 1 119 ? -21.199 -3.246 2.743 1.00 97.69 119 ARG A CA 1
ATOM 993 C C . ARG A 1 119 ? -19.811 -2.767 3.149 1.00 97.69 119 ARG A C 1
ATOM 995 O O . ARG A 1 119 ? -19.062 -2.329 2.285 1.00 97.69 119 ARG A O 1
ATOM 1002 N N . LEU A 1 120 ? -19.454 -2.897 4.425 1.00 97.75 120 LEU A N 1
ATOM 1003 C CA . LEU A 1 120 ? -18.125 -2.530 4.908 1.00 97.75 120 LEU A CA 1
ATOM 1004 C C . LEU A 1 120 ? -17.026 -3.388 4.260 1.00 97.75 120 LEU A C 1
ATOM 1006 O O . LEU A 1 120 ? -16.005 -2.857 3.831 1.00 97.75 120 LEU A O 1
ATOM 1010 N N . GLU A 1 121 ? -17.245 -4.701 4.136 1.00 97.94 121 GLU A N 1
ATOM 1011 C CA . GLU A 1 121 ? -16.337 -5.605 3.414 1.00 97.94 121 GLU A CA 1
ATOM 1012 C C . GLU A 1 121 ? -16.127 -5.149 1.960 1.00 97.94 121 GLU A C 1
ATOM 1014 O O . GLU A 1 121 ? -14.986 -5.087 1.498 1.00 97.94 121 GLU A O 1
ATOM 1019 N N . PHE A 1 122 ? -17.199 -4.785 1.249 1.00 98.38 122 PHE A N 1
ATOM 1020 C CA . PHE A 1 122 ? -17.105 -4.307 -0.132 1.00 98.38 122 PHE A CA 1
ATOM 1021 C C . PHE A 1 122 ? -16.447 -2.931 -0.257 1.00 98.38 122 PHE A C 1
ATOM 1023 O O . PHE A 1 122 ? -15.644 -2.741 -1.166 1.00 98.38 122 PHE A O 1
ATOM 1030 N N . GLU A 1 123 ? -16.714 -1.990 0.649 1.00 98.25 123 GLU A N 1
ATOM 1031 C CA . GLU A 1 123 ? -16.036 -0.685 0.647 1.00 98.25 123 GLU A CA 1
ATOM 1032 C C . GLU A 1 123 ? -14.531 -0.828 0.909 1.00 98.25 123 GLU A C 1
ATOM 1034 O O . GLU A 1 123 ? -13.715 -0.195 0.233 1.00 98.25 123 GLU A O 1
ATOM 1039 N N . ASN A 1 124 ? -14.132 -1.741 1.800 1.00 98.06 124 ASN A N 1
ATOM 1040 C CA . ASN A 1 124 ? -12.721 -2.071 2.009 1.00 98.06 124 ASN A CA 1
ATOM 1041 C C . ASN A 1 124 ? -12.084 -2.658 0.740 1.00 98.06 124 ASN A C 1
ATOM 1043 O O . ASN A 1 124 ? -10.985 -2.256 0.350 1.00 98.06 124 ASN A O 1
ATOM 1047 N N . GLN A 1 125 ? -12.772 -3.584 0.063 1.00 98.19 125 GLN A N 1
ATOM 1048 C CA . GLN A 1 125 ? -12.290 -4.155 -1.199 1.00 98.19 125 GLN A CA 1
ATOM 1049 C C . GLN A 1 125 ? -12.171 -3.097 -2.298 1.00 98.19 125 GLN A C 1
ATOM 1051 O O . GLN A 1 125 ? -11.154 -3.051 -2.987 1.00 98.19 125 GLN A O 1
ATOM 1056 N N . LYS A 1 126 ? -13.173 -2.226 -2.438 1.00 98.31 126 LYS A N 1
ATOM 1057 C CA . LYS A 1 126 ? -13.189 -1.131 -3.410 1.00 98.31 126 LYS A CA 1
ATOM 1058 C C . LYS A 1 126 ? -12.053 -0.148 -3.159 1.00 98.31 126 LYS A C 1
ATOM 1060 O O . LYS A 1 126 ? -11.370 0.230 -4.103 1.00 98.31 126 LYS A O 1
ATOM 1065 N N . THR A 1 127 ? -11.809 0.205 -1.899 1.00 98.25 127 THR A N 1
ATOM 1066 C CA . THR A 1 127 ? -10.693 1.077 -1.511 1.00 98.25 127 THR A CA 1
ATOM 1067 C C . THR A 1 127 ? -9.354 0.437 -1.872 1.00 98.25 127 THR A C 1
ATOM 1069 O O . THR A 1 127 ? -8.523 1.072 -2.514 1.00 98.25 127 THR A O 1
ATOM 1072 N N . ARG A 1 128 ? -9.162 -0.849 -1.546 1.00 98.38 128 ARG A N 1
ATOM 1073 C CA . ARG A 1 128 ? -7.938 -1.587 -1.893 1.00 98.38 128 ARG A CA 1
ATOM 1074 C C . ARG A 1 128 ? -7.708 -1.645 -3.404 1.00 98.38 128 ARG A C 1
ATOM 1076 O O . ARG A 1 128 ? -6.599 -1.387 -3.860 1.00 98.38 128 ARG A O 1
ATOM 1083 N N . LEU A 1 129 ? -8.748 -1.977 -4.169 1.00 98.44 129 LEU A N 1
ATOM 1084 C CA . LEU A 1 129 ? -8.681 -2.020 -5.630 1.00 98.44 129 LEU A CA 1
ATOM 1085 C C . LEU A 1 129 ? -8.444 -0.632 -6.231 1.00 98.44 129 LEU A C 1
ATOM 1087 O O . LEU A 1 129 ? -7.702 -0.525 -7.197 1.00 98.44 129 LEU A O 1
ATOM 1091 N N . GLY A 1 130 ? -9.026 0.421 -5.652 1.00 98.56 130 GLY A N 1
ATOM 1092 C CA . GLY A 1 130 ? -8.794 1.805 -6.063 1.00 98.56 130 GLY A CA 1
ATOM 1093 C C . GLY A 1 130 ? -7.329 2.204 -5.911 1.00 98.56 130 GLY A C 1
ATOM 1094 O O . GLY A 1 130 ? -6.718 2.642 -6.878 1.00 98.56 130 GLY A O 1
ATOM 1095 N N . ILE A 1 131 ? -6.737 1.942 -4.741 1.00 98.38 131 ILE A N 1
ATOM 1096 C CA . ILE A 1 131 ? -5.313 2.213 -4.487 1.00 98.38 131 ILE A CA 1
ATOM 1097 C C . ILE A 1 131 ? -4.422 1.442 -5.469 1.00 98.38 131 ILE A C 1
ATOM 1099 O O . ILE A 1 131 ? -3.484 2.010 -6.023 1.00 98.38 131 ILE A O 1
ATOM 1103 N N . GLN A 1 132 ? -4.716 0.159 -5.706 1.00 98.06 132 GLN A N 1
ATOM 1104 C CA . GLN A 1 132 ? -3.946 -0.651 -6.651 1.00 98.06 132 GLN A CA 1
ATOM 1105 C C . GLN A 1 132 ? -4.071 -0.120 -8.084 1.00 98.06 132 GLN A C 1
ATOM 1107 O O . GLN A 1 132 ? -3.073 -0.007 -8.786 1.00 98.06 132 GLN A O 1
ATOM 1112 N N . LEU A 1 133 ? -5.280 0.245 -8.511 1.00 98.44 133 LEU A N 1
ATOM 1113 C CA . LEU A 1 133 ? -5.515 0.811 -9.835 1.00 98.44 133 LEU A CA 1
ATOM 1114 C C . LEU A 1 133 ? -4.764 2.134 -10.027 1.00 98.44 133 LEU A C 1
ATOM 1116 O O . LEU A 1 133 ? -4.204 2.365 -11.095 1.00 98.44 133 LEU A O 1
ATOM 1120 N N . ASP A 1 134 ? -4.758 2.998 -9.015 1.00 98.31 134 ASP A N 1
ATOM 1121 C CA . ASP A 1 134 ? -4.067 4.286 -9.077 1.00 98.31 134 ASP A CA 1
ATOM 1122 C C . ASP A 1 134 ? -2.546 4.106 -9.134 1.00 98.31 134 ASP A C 1
ATOM 1124 O O . ASP A 1 134 ? -1.876 4.789 -9.909 1.00 98.31 134 ASP A O 1
ATOM 1128 N N . PHE A 1 135 ? -2.005 3.144 -8.380 1.00 98.31 135 PHE A N 1
ATOM 1129 C CA . PHE A 1 135 ? -0.595 2.768 -8.463 1.00 98.31 135 PHE A CA 1
ATOM 1130 C C . PHE A 1 135 ? -0.215 2.295 -9.874 1.00 98.31 135 PHE A C 1
ATOM 1132 O O . PHE A 1 135 ? 0.699 2.852 -10.479 1.00 98.31 135 PHE A O 1
ATOM 1139 N N . GLU A 1 136 ? -0.962 1.339 -10.430 1.00 97.88 136 GLU A N 1
ATOM 1140 C CA . GLU A 1 136 ? -0.711 0.792 -11.772 1.00 97.88 136 GLU A CA 1
ATOM 1141 C C . GLU A 1 136 ? -0.838 1.864 -12.864 1.00 97.88 136 GLU A C 1
ATOM 1143 O O . GLU A 1 136 ? -0.031 1.923 -13.789 1.00 97.88 136 GLU A O 1
ATOM 1148 N N . LYS A 1 137 ? -1.819 2.769 -12.751 1.00 98.12 137 LYS A N 1
ATOM 1149 C CA . LYS A 1 137 ? -1.966 3.900 -13.682 1.00 98.12 137 LYS A CA 1
ATOM 1150 C C . LYS A 1 137 ? -0.768 4.840 -13.644 1.00 98.12 137 LYS A C 1
ATOM 1152 O O . LYS A 1 137 ? -0.323 5.291 -14.699 1.00 98.12 137 LYS A O 1
ATOM 1157 N N . ASN A 1 138 ? -0.269 5.154 -12.451 1.00 98.06 138 ASN A N 1
ATOM 1158 C CA . ASN A 1 138 ? 0.899 6.016 -12.304 1.00 98.06 138 ASN A CA 1
ATOM 1159 C C . ASN A 1 138 ? 2.149 5.340 -12.870 1.00 98.06 138 ASN A C 1
ATOM 1161 O O . ASN A 1 138 ? 2.883 5.972 -13.624 1.00 98.06 138 ASN A O 1
ATOM 1165 N N . GLN A 1 139 ? 2.337 4.049 -12.591 1.00 97.94 139 GLN A N 1
ATOM 1166 C CA . GLN A 1 139 ? 3.457 3.281 -13.124 1.00 97.94 139 GLN A CA 1
ATOM 1167 C C . GLN A 1 139 ? 3.417 3.186 -14.655 1.00 97.94 139 GLN A C 1
ATOM 1169 O O . GLN A 1 139 ? 4.418 3.456 -15.316 1.00 97.94 139 GLN A O 1
ATOM 1174 N N . LEU A 1 140 ? 2.243 2.911 -15.234 1.00 98.00 140 LEU A N 1
ATOM 1175 C CA . LEU A 1 140 ? 2.060 2.907 -16.685 1.00 98.00 140 LEU A CA 1
ATOM 1176 C C . LEU A 1 140 ? 2.410 4.263 -17.305 1.00 98.00 140 LEU A C 1
ATOM 1178 O O . LEU A 1 140 ? 3.048 4.309 -18.353 1.00 98.00 140 LEU A O 1
ATOM 1182 N N . LYS A 1 141 ? 2.003 5.364 -16.666 1.00 98.00 141 LYS A N 1
ATOM 1183 C CA . LYS A 1 141 ? 2.314 6.714 -17.142 1.00 98.00 141 LYS A CA 1
ATOM 1184 C C . LYS A 1 141 ? 3.822 6.985 -17.126 1.00 98.00 141 LYS A C 1
ATOM 1186 O O . LYS A 1 141 ? 4.355 7.469 -18.118 1.00 98.00 141 LYS A O 1
ATOM 1191 N N . GLU A 1 142 ? 4.511 6.638 -16.040 1.00 98.12 142 GLU A N 1
ATOM 1192 C CA . GLU A 1 142 ? 5.970 6.787 -15.953 1.00 98.12 142 GLU A CA 1
ATOM 1193 C C . GLU A 1 142 ? 6.699 5.980 -17.030 1.00 98.12 142 GLU A C 1
ATOM 1195 O O . GLU A 1 142 ? 7.668 6.455 -17.622 1.00 98.12 142 GLU A O 1
ATOM 1200 N N . ASP A 1 143 ? 6.240 4.760 -17.302 1.00 97.81 143 ASP A N 1
ATOM 1201 C CA . ASP A 1 143 ? 6.848 3.917 -18.324 1.00 97.81 143 ASP A CA 1
ATOM 1202 C C . ASP A 1 143 ? 6.550 4.428 -19.739 1.00 97.81 143 ASP A C 1
ATOM 1204 O O . ASP A 1 143 ? 7.441 4.406 -20.588 1.00 97.81 143 ASP A O 1
ATOM 1208 N N . GLN A 1 144 ? 5.359 4.981 -19.990 1.00 98.25 144 GLN A N 1
ATOM 1209 C CA . GLN A 1 144 ? 5.053 5.680 -21.243 1.00 98.25 144 GLN A CA 1
ATOM 1210 C C . GLN A 1 144 ? 5.970 6.888 -21.465 1.00 98.25 144 GLN A C 1
ATOM 1212 O O . GLN A 1 144 ? 6.500 7.056 -22.565 1.00 98.25 144 GLN A O 1
ATOM 1217 N N . ASP A 1 145 ? 6.212 7.690 -20.426 1.00 98.06 145 ASP A N 1
ATOM 1218 C CA . ASP A 1 145 ? 7.109 8.845 -20.506 1.00 98.06 145 ASP A CA 1
ATOM 1219 C C . ASP A 1 145 ? 8.558 8.405 -20.808 1.00 98.06 145 ASP A C 1
ATOM 1221 O O . ASP A 1 145 ? 9.234 9.006 -21.649 1.00 98.06 145 ASP A O 1
ATOM 1225 N N . LYS A 1 146 ? 9.034 7.310 -20.193 1.00 98.00 146 LYS A N 1
ATOM 1226 C CA . LYS A 1 146 ? 10.358 6.725 -20.493 1.00 98.00 146 LYS A CA 1
ATOM 1227 C C . LYS A 1 146 ? 10.453 6.217 -21.927 1.00 98.00 146 LYS A C 1
ATOM 1229 O O . LYS A 1 146 ? 11.440 6.504 -22.603 1.00 98.00 146 LYS A O 1
ATOM 1234 N N . VAL A 1 147 ? 9.442 5.484 -22.396 1.00 98.25 147 VAL A N 1
ATOM 1235 C CA . VAL A 1 147 ? 9.391 4.980 -23.775 1.00 98.25 147 VAL A CA 1
ATOM 1236 C C . VAL A 1 147 ? 9.463 6.144 -24.756 1.00 98.25 147 VAL A C 1
ATOM 1238 O O . VAL A 1 147 ? 10.291 6.115 -25.662 1.00 98.25 147 VAL A O 1
ATOM 1241 N N . HIS A 1 148 ? 8.692 7.208 -24.526 1.00 97.94 148 HIS A N 1
ATOM 1242 C CA . HIS A 1 148 ? 8.721 8.387 -25.385 1.00 97.94 148 HIS A CA 1
ATOM 1243 C C . HIS A 1 148 ? 10.107 9.047 -25.436 1.00 97.94 148 HIS A C 1
ATOM 1245 O O . HIS A 1 148 ? 10.594 9.412 -26.508 1.00 97.94 148 HIS A O 1
ATOM 1251 N N . MET A 1 149 ? 10.781 9.165 -24.289 1.00 98.25 149 MET A N 1
ATOM 1252 C CA . MET A 1 149 ? 12.152 9.681 -24.224 1.00 98.25 149 MET A CA 1
ATOM 1253 C C . MET A 1 149 ? 13.144 8.808 -25.003 1.00 98.25 149 MET A C 1
ATOM 1255 O O . MET A 1 149 ? 14.001 9.326 -25.726 1.00 98.25 149 MET A O 1
ATOM 1259 N N . TRP A 1 150 ? 13.039 7.484 -24.886 1.00 98.06 150 TRP A N 1
ATOM 1260 C CA . TRP A 1 150 ? 13.881 6.558 -25.642 1.00 98.06 150 TRP A CA 1
ATOM 1261 C C . TRP A 1 150 ? 13.612 6.615 -27.142 1.00 98.06 150 TRP A C 1
ATOM 1263 O O . TRP A 1 150 ? 14.568 6.674 -27.907 1.00 98.06 150 TRP A O 1
ATOM 1273 N N . GLU A 1 151 ? 12.355 6.690 -27.576 1.00 97.69 151 GLU A N 1
ATOM 1274 C CA . GLU A 1 151 ? 12.000 6.861 -28.991 1.00 97.69 151 GLU A CA 1
ATOM 1275 C C . GLU A 1 151 ? 12.616 8.136 -29.583 1.00 97.69 151 GLU A C 1
ATOM 1277 O O . GLU A 1 151 ? 13.185 8.108 -30.677 1.00 97.69 151 GLU A O 1
ATOM 1282 N N . GLN A 1 152 ? 12.562 9.254 -28.850 1.00 97.94 152 GLN A N 1
ATOM 1283 C CA . GLN A 1 152 ? 13.213 10.498 -29.272 1.00 97.94 152 GLN A CA 1
ATOM 1284 C C . GLN A 1 152 ? 14.736 10.351 -29.376 1.00 97.94 152 GLN A C 1
ATOM 1286 O O . GLN A 1 152 ? 15.348 10.905 -30.293 1.00 97.94 152 GLN A O 1
ATOM 1291 N N . THR A 1 153 ? 15.340 9.607 -28.449 1.00 98.12 153 THR A N 1
ATOM 1292 C CA . THR A 1 153 ? 16.790 9.382 -28.402 1.00 98.12 153 THR A CA 1
ATOM 1293 C C . THR A 1 153 ? 17.230 8.515 -29.577 1.00 98.12 153 THR A C 1
ATOM 1295 O O . THR A 1 153 ? 18.090 8.929 -30.345 1.00 98.12 153 THR A O 1
ATOM 1298 N N . VAL A 1 154 ? 16.551 7.386 -29.802 1.00 98.25 154 VAL A N 1
ATOM 1299 C CA . VAL A 1 154 ? 16.787 6.494 -30.945 1.00 98.25 154 VAL A CA 1
ATOM 1300 C C . VAL A 1 154 ? 16.668 7.259 -32.258 1.00 98.25 154 VAL A C 1
ATOM 1302 O O . VAL A 1 154 ? 17.566 7.188 -33.089 1.00 98.25 154 VAL A O 1
ATOM 1305 N N . LYS A 1 155 ? 15.622 8.076 -32.425 1.00 98.06 155 LYS A N 1
ATOM 1306 C CA . LYS A 1 155 ? 15.442 8.881 -33.639 1.00 98.06 155 LYS A CA 1
ATOM 1307 C C . LYS A 1 155 ? 16.589 9.871 -33.872 1.00 98.06 155 LYS A C 1
ATOM 1309 O O . LYS A 1 155 ? 16.968 10.124 -35.018 1.00 98.06 155 LYS A O 1
ATOM 1314 N N . LYS A 1 156 ? 17.123 10.471 -32.804 1.00 98.06 156 LYS A N 1
ATOM 1315 C CA . LYS A 1 156 ? 18.272 11.380 -32.890 1.00 98.06 156 LYS A CA 1
ATOM 1316 C C . LYS A 1 156 ? 19.539 10.617 -33.281 1.00 98.06 156 LYS A C 1
ATOM 1318 O O . LYS A 1 156 ? 20.239 11.058 -34.191 1.00 98.06 156 LYS A O 1
ATOM 1323 N N . ASP A 1 157 ? 19.787 9.481 -32.643 1.00 97.88 157 ASP A N 1
ATOM 1324 C CA . ASP A 1 157 ? 20.961 8.649 -32.899 1.00 97.88 157 ASP A CA 1
ATOM 1325 C C . ASP A 1 157 ? 20.930 8.071 -34.323 1.00 97.88 157 ASP A C 1
ATOM 1327 O O . ASP A 1 157 ? 21.941 8.084 -35.020 1.00 97.88 157 ASP A O 1
ATOM 1331 N N . GLU A 1 158 ? 19.762 7.650 -34.819 1.00 98.00 158 GLU A N 1
ATOM 1332 C CA . GLU A 1 158 ? 19.573 7.208 -36.207 1.00 98.00 158 GLU A CA 1
ATOM 1333 C C . GLU A 1 158 ? 19.916 8.314 -37.215 1.00 98.00 158 GLU A C 1
ATOM 1335 O O . GLU A 1 158 ? 20.615 8.067 -38.203 1.00 98.00 158 GLU A O 1
ATOM 1340 N N . ALA A 1 159 ? 19.468 9.548 -36.960 1.00 97.94 159 ALA A N 1
ATOM 1341 C CA . ALA A 1 159 ? 19.805 10.697 -37.797 1.00 97.94 159 ALA A CA 1
ATOM 1342 C C . ALA A 1 159 ? 21.310 11.024 -37.763 1.00 97.94 159 ALA A C 1
ATOM 1344 O O . ALA A 1 159 ? 21.887 11.397 -38.789 1.00 97.94 159 ALA A O 1
ATOM 1345 N N . GLU A 1 160 ? 21.955 10.871 -36.606 1.00 98.06 160 GLU A N 1
ATOM 1346 C CA . GLU A 1 160 ? 23.397 11.071 -36.448 1.00 98.06 160 GLU A CA 1
ATOM 1347 C C . GLU A 1 160 ? 24.207 9.986 -37.170 1.00 98.06 160 GLU A C 1
ATOM 1349 O O . GLU A 1 160 ? 25.130 10.311 -37.919 1.00 98.06 160 GLU A O 1
ATOM 1354 N N . ILE A 1 161 ? 23.807 8.717 -37.053 1.00 98.06 161 ILE A N 1
ATOM 1355 C CA . ILE A 1 161 ? 24.405 7.595 -37.790 1.00 98.06 161 ILE A CA 1
ATOM 1356 C C . ILE A 1 161 ? 24.313 7.830 -39.298 1.00 98.06 161 ILE A C 1
ATOM 1358 O O . ILE A 1 161 ? 25.297 7.643 -40.014 1.00 98.06 161 ILE A O 1
ATOM 1362 N N . GLU A 1 162 ? 23.154 8.256 -39.800 1.00 98.00 162 GLU A N 1
ATOM 1363 C CA . GLU A 1 162 ? 22.972 8.518 -41.230 1.00 98.00 162 GLU A CA 1
ATOM 1364 C C . GLU A 1 162 ? 23.863 9.671 -41.719 1.00 98.00 162 GLU A C 1
ATOM 1366 O O . GLU A 1 162 ? 24.428 9.615 -42.816 1.00 98.00 162 GLU A O 1
ATOM 1371 N N . LYS A 1 163 ? 24.043 10.711 -40.896 1.00 98.00 163 LYS A N 1
ATOM 1372 C CA . LYS A 1 163 ? 24.974 11.804 -41.194 1.00 98.00 163 LYS A CA 1
ATOM 1373 C C . LYS A 1 163 ? 26.421 11.301 -41.251 1.00 98.00 163 LYS A C 1
ATOM 1375 O O . LYS A 1 163 ? 27.112 11.577 -42.232 1.00 98.00 163 LYS A O 1
ATOM 1380 N N . LEU A 1 164 ? 26.855 10.540 -40.246 1.00 97.81 164 LEU A N 1
ATOM 1381 C CA . LEU A 1 164 ? 28.214 9.998 -40.169 1.00 97.81 164 LEU A CA 1
ATOM 1382 C C . LEU A 1 164 ? 28.516 9.046 -41.331 1.00 97.81 164 LEU A C 1
ATOM 1384 O O . LEU A 1 164 ? 29.586 9.140 -41.924 1.00 97.81 164 LEU A O 1
ATOM 1388 N N . LYS A 1 165 ? 27.560 8.203 -41.741 1.00 97.69 165 LYS A N 1
ATOM 1389 C CA . LYS A 1 165 ? 27.705 7.339 -42.928 1.00 97.69 165 LYS A CA 1
ATOM 1390 C C . LYS A 1 165 ? 27.947 8.135 -44.210 1.00 97.69 165 LYS A C 1
ATOM 1392 O O . LYS A 1 165 ? 28.761 7.739 -45.045 1.00 97.69 165 LYS A O 1
ATOM 1397 N N . LYS A 1 166 ? 27.260 9.269 -44.390 1.00 97.62 166 LYS A N 1
ATOM 1398 C CA . LYS A 1 166 ? 27.481 10.151 -45.551 1.00 97.62 166 LYS A CA 1
ATOM 1399 C C . LYS A 1 166 ? 28.858 10.809 -45.511 1.00 97.62 166 LYS A C 1
ATOM 1401 O O . LYS A 1 166 ? 29.503 10.928 -46.553 1.00 97.62 166 LYS A O 1
ATOM 1406 N N . GLU A 1 167 ? 29.306 11.232 -44.332 1.00 97.38 167 GLU A N 1
ATOM 1407 C CA . GLU A 1 167 ? 30.647 11.792 -44.136 1.00 97.38 167 GLU A CA 1
ATOM 1408 C C . GLU A 1 167 ? 31.736 10.742 -44.401 1.00 97.38 167 GLU A C 1
ATOM 1410 O O . GLU A 1 167 ? 32.670 11.016 -45.155 1.00 97.38 167 GLU A O 1
ATOM 1415 N N . GLU A 1 168 ? 31.574 9.518 -43.895 1.00 96.81 168 GLU A N 1
ATOM 1416 C CA . GLU A 1 168 ? 32.467 8.384 -44.153 1.00 96.81 168 GLU A CA 1
ATOM 1417 C C . GLU A 1 168 ? 32.583 8.089 -45.655 1.00 96.81 168 GLU A C 1
ATOM 1419 O O . GLU A 1 168 ? 33.690 8.043 -46.195 1.00 96.81 168 GLU A O 1
ATOM 1424 N N . GLN A 1 169 ? 31.456 7.977 -46.368 1.00 97.19 169 GLN A N 1
ATOM 1425 C CA . GLN A 1 169 ? 31.460 7.765 -47.821 1.00 97.19 169 GLN A CA 1
ATOM 1426 C C . GLN A 1 169 ? 32.160 8.897 -48.577 1.00 97.19 169 GLN A C 1
ATOM 1428 O O . GLN A 1 169 ? 32.865 8.650 -49.559 1.00 97.19 169 GLN A O 1
ATOM 1433 N N . ARG A 1 170 ? 31.971 10.148 -48.142 1.00 97.56 170 ARG A N 1
ATOM 1434 C CA . ARG A 1 170 ? 32.656 11.302 -48.735 1.00 97.56 170 ARG A CA 1
ATOM 1435 C C . ARG A 1 170 ? 34.165 11.206 -48.523 1.00 97.56 170 ARG A C 1
ATOM 1437 O O . ARG A 1 170 ? 34.914 11.435 -49.469 1.00 97.56 170 ARG A O 1
ATOM 1444 N N . HIS A 1 171 ? 34.609 10.867 -47.316 1.00 96.56 171 HIS A N 1
ATOM 1445 C CA . HIS A 1 171 ? 36.029 10.703 -47.020 1.00 96.56 171 HIS A CA 1
ATOM 1446 C C . HIS A 1 171 ? 36.651 9.537 -47.789 1.00 96.56 171 HIS A C 1
ATOM 1448 O O . HIS A 1 171 ? 37.753 9.696 -48.305 1.00 96.56 171 HIS A O 1
ATOM 1454 N N . MET A 1 172 ? 35.931 8.425 -47.954 1.00 97.19 172 MET A N 1
ATOM 1455 C CA . MET A 1 172 ? 36.395 7.291 -48.756 1.00 97.19 172 MET A CA 1
ATOM 1456 C C . MET A 1 172 ? 36.688 7.703 -50.205 1.00 97.19 172 MET A C 1
ATOM 1458 O O . MET A 1 172 ? 37.768 7.428 -50.717 1.00 97.19 172 MET A O 1
ATOM 1462 N N . LYS A 1 173 ? 35.782 8.470 -50.831 1.00 97.00 173 LYS A N 1
ATOM 1463 C CA . LYS A 1 173 ? 35.998 9.006 -52.188 1.00 97.00 173 LYS A CA 1
ATOM 1464 C C . LYS A 1 173 ? 37.232 9.904 -52.274 1.00 97.00 173 LYS A C 1
ATOM 1466 O O . LYS A 1 173 ? 38.010 9.780 -53.212 1.00 97.00 173 LYS A O 1
ATOM 1471 N N . ILE A 1 174 ? 37.431 10.780 -51.287 1.00 96.75 174 ILE A N 1
ATOM 1472 C CA . ILE A 1 174 ? 38.608 11.662 -51.237 1.00 96.75 174 ILE A CA 1
ATOM 1473 C C . ILE A 1 174 ? 39.897 10.838 -51.121 1.00 96.75 174 ILE A C 1
ATOM 1475 O O . ILE A 1 174 ? 40.895 11.171 -51.762 1.00 96.75 174 ILE A O 1
ATOM 1479 N N . ILE A 1 175 ? 39.890 9.767 -50.322 1.00 96.25 175 ILE A N 1
ATOM 1480 C CA . ILE A 1 175 ? 41.034 8.858 -50.194 1.00 96.25 175 ILE A CA 1
ATOM 1481 C C . ILE A 1 175 ? 41.331 8.199 -51.541 1.00 96.25 175 ILE A C 1
ATOM 1483 O O . ILE A 1 175 ? 42.473 8.270 -51.990 1.00 96.25 175 ILE A O 1
ATOM 1487 N N . ASP A 1 176 ? 40.326 7.630 -52.209 1.00 96.62 176 ASP A N 1
ATOM 1488 C CA . ASP A 1 176 ? 40.494 6.978 -53.514 1.00 96.62 176 ASP A CA 1
ATOM 1489 C C . ASP A 1 176 ? 41.062 7.941 -54.569 1.00 96.62 176 ASP A C 1
ATOM 1491 O O . ASP A 1 176 ? 42.029 7.612 -55.262 1.00 96.62 176 ASP A O 1
ATOM 1495 N N . GLU A 1 177 ? 40.523 9.161 -54.646 1.00 96.50 177 GLU A N 1
ATOM 1496 C CA . GLU A 1 177 ? 41.017 10.219 -55.537 1.00 96.50 177 GLU A CA 1
ATOM 1497 C C . GLU A 1 177 ? 42.474 10.592 -55.223 1.00 96.50 177 GLU A C 1
ATOM 1499 O O . GLU A 1 177 ? 43.309 10.684 -56.125 1.00 96.50 177 GLU A O 1
ATOM 1504 N N . THR A 1 178 ? 42.806 10.756 -53.940 1.00 95.94 178 THR A N 1
ATOM 1505 C CA . THR A 1 178 ? 44.163 11.112 -53.498 1.00 95.94 178 THR A CA 1
ATOM 1506 C C . THR A 1 178 ? 45.155 9.980 -53.774 1.00 95.94 178 THR A C 1
ATOM 1508 O O . THR A 1 178 ? 46.281 10.235 -54.201 1.00 95.94 178 THR A O 1
ATOM 1511 N N . MET A 1 179 ? 44.755 8.720 -53.581 1.00 96.44 179 MET A N 1
ATOM 1512 C CA . MET A 1 179 ? 45.585 7.558 -53.912 1.00 96.44 179 MET A CA 1
ATOM 1513 C C . MET A 1 179 ? 45.838 7.455 -55.417 1.00 96.44 179 MET A C 1
ATOM 1515 O O . MET A 1 179 ? 46.969 7.183 -55.824 1.00 96.44 179 MET A O 1
ATOM 1519 N N . ALA A 1 180 ? 44.820 7.703 -56.247 1.00 96.81 180 ALA A N 1
ATOM 1520 C CA . ALA A 1 180 ? 44.971 7.718 -57.699 1.00 96.81 180 ALA A CA 1
ATOM 1521 C C . ALA A 1 180 ? 45.950 8.816 -58.149 1.00 96.81 180 ALA A C 1
ATOM 1523 O O . ALA A 1 180 ? 46.863 8.545 -58.931 1.00 96.81 180 ALA A O 1
ATOM 1524 N N . GLN A 1 181 ? 45.821 10.027 -57.594 1.00 96.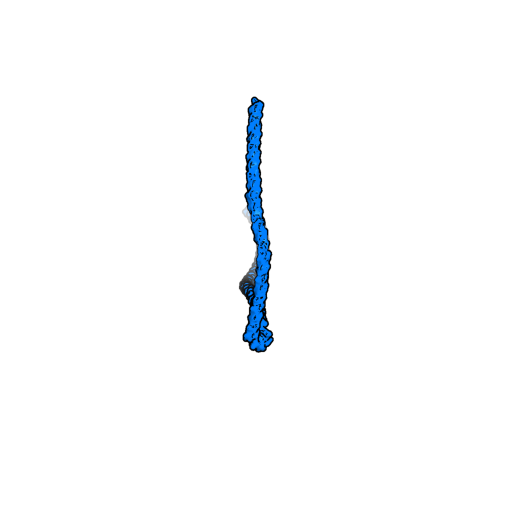31 181 GLN A N 1
ATOM 1525 C CA . GLN A 1 181 ? 46.754 11.131 -57.845 1.00 96.31 181 GLN A CA 1
ATOM 1526 C C . GLN A 1 181 ? 48.180 10.796 -57.395 1.00 96.31 181 GLN A C 1
ATOM 1528 O O . GLN A 1 181 ? 49.135 11.050 -58.127 1.00 96.31 181 GLN A O 1
ATOM 1533 N N . LEU A 1 182 ? 48.344 10.193 -56.213 1.00 96.25 182 LEU A N 1
ATOM 1534 C CA . LEU A 1 182 ? 49.650 9.775 -55.704 1.00 96.25 182 LEU A CA 1
ATOM 1535 C C . LEU A 1 182 ? 50.308 8.743 -56.627 1.00 96.25 182 LEU A C 1
ATOM 1537 O O . LEU A 1 182 ? 51.512 8.821 -56.884 1.00 96.25 182 LEU A O 1
ATOM 1541 N N . GLN A 1 183 ? 49.530 7.784 -57.131 1.00 96.75 183 GLN A N 1
ATOM 1542 C CA . GLN A 1 183 ? 50.028 6.758 -58.039 1.00 96.75 183 GLN A CA 1
ATOM 1543 C C . GLN A 1 183 ? 50.450 7.352 -59.389 1.00 96.75 183 GLN A C 1
ATOM 1545 O O . GLN A 1 183 ? 51.516 6.998 -59.897 1.00 96.75 183 GLN A O 1
ATOM 1550 N N . ASP A 1 184 ? 49.668 8.282 -59.941 1.00 96.62 184 ASP A N 1
ATOM 1551 C CA . ASP A 1 184 ? 50.036 9.003 -61.161 1.00 96.62 184 ASP A CA 1
ATOM 1552 C C . ASP A 1 184 ? 51.330 9.806 -60.965 1.00 96.62 184 ASP A C 1
ATOM 1554 O O . ASP A 1 184 ? 52.287 9.659 -61.726 1.00 96.62 184 ASP A O 1
ATOM 1558 N N . LEU A 1 185 ? 51.432 10.558 -59.865 1.00 96.44 185 LEU A N 1
ATOM 1559 C CA . LEU A 1 185 ? 52.624 11.340 -59.544 1.00 96.44 185 LEU A CA 1
ATOM 1560 C C . LEU A 1 185 ? 53.866 10.452 -59.353 1.00 96.44 185 LEU A C 1
ATOM 1562 O O . LEU A 1 185 ? 54.968 10.811 -59.774 1.00 96.44 185 LEU A O 1
ATOM 1566 N N . LYS A 1 186 ? 53.699 9.261 -58.764 1.00 96.25 186 LYS A N 1
ATOM 1567 C CA . LYS A 1 186 ? 54.766 8.260 -58.629 1.00 96.25 186 LYS A CA 1
ATOM 1568 C C . LYS A 1 186 ? 55.231 7.743 -59.993 1.00 96.25 186 LYS A C 1
ATOM 1570 O O . LYS A 1 186 ? 56.439 7.630 -60.209 1.00 96.25 186 LYS A O 1
ATOM 1575 N N . ASN A 1 187 ? 54.305 7.474 -60.913 1.00 95.94 187 ASN A N 1
ATOM 1576 C CA . ASN A 1 187 ? 54.627 7.071 -62.283 1.00 95.94 187 ASN A CA 1
ATOM 1577 C C . ASN A 1 187 ? 55.361 8.193 -63.035 1.00 95.94 187 ASN A C 1
ATOM 1579 O O . ASN A 1 187 ? 56.401 7.939 -63.644 1.00 95.94 187 ASN A O 1
ATOM 1583 N N . GLN A 1 188 ? 54.887 9.440 -62.927 1.00 96.25 188 GLN A N 1
ATOM 1584 C CA . GLN A 1 188 ? 55.551 10.610 -63.511 1.00 96.25 188 GLN A CA 1
ATOM 1585 C C . GLN A 1 188 ? 56.970 10.800 -62.957 1.00 96.25 188 GLN A C 1
ATOM 1587 O O . GLN A 1 188 ? 57.909 11.048 -63.715 1.00 96.25 188 GLN A O 1
ATOM 1592 N N . HIS A 1 189 ? 57.150 10.652 -61.641 1.00 95.62 189 HIS A N 1
ATOM 1593 C CA . HIS A 1 189 ? 58.463 10.731 -61.006 1.00 95.62 189 HIS A CA 1
ATOM 1594 C C . HIS A 1 189 ? 59.411 9.639 -61.523 1.00 95.62 189 HIS A C 1
ATOM 1596 O O . HIS A 1 189 ? 60.568 9.928 -61.822 1.00 95.62 189 HIS A O 1
ATOM 1602 N N . LEU A 1 190 ? 58.940 8.393 -61.655 1.00 96.31 190 LEU A N 1
ATOM 1603 C CA . LEU A 1 190 ? 59.740 7.298 -62.216 1.00 96.31 190 LEU A CA 1
ATOM 1604 C C . LEU A 1 190 ? 60.146 7.571 -63.670 1.00 96.31 190 LEU A C 1
ATOM 1606 O O . LEU A 1 190 ? 61.315 7.388 -64.006 1.00 96.31 190 LEU A O 1
ATOM 1610 N N . ALA A 1 191 ? 59.220 8.064 -64.497 1.00 95.69 191 ALA A N 1
ATOM 1611 C CA . ALA A 1 191 ? 59.497 8.430 -65.885 1.00 95.69 191 ALA A CA 1
ATOM 1612 C C . ALA A 1 191 ? 60.562 9.535 -65.978 1.00 95.69 191 ALA A C 1
ATOM 1614 O O . ALA A 1 191 ? 61.586 9.348 -66.636 1.00 95.69 191 ALA A O 1
ATOM 1615 N N . LYS A 1 192 ? 60.389 10.641 -65.237 1.00 95.19 192 LYS A N 1
ATOM 1616 C CA . LYS A 1 192 ? 61.382 11.730 -65.193 1.00 95.19 192 LYS A CA 1
ATOM 1617 C C . LYS A 1 192 ? 62.733 11.273 -64.650 1.00 95.19 192 LYS A C 1
ATOM 1619 O O . LYS A 1 192 ? 63.768 11.719 -65.130 1.00 95.19 192 LYS A O 1
ATOM 1624 N N . LYS A 1 193 ? 62.752 10.380 -63.656 1.00 96.00 193 LYS A N 1
ATOM 1625 C CA . LYS A 1 193 ? 64.000 9.812 -63.127 1.00 96.00 193 LYS A CA 1
ATOM 1626 C C . LYS A 1 193 ? 64.746 8.998 -64.189 1.00 96.00 193 LYS A C 1
ATOM 1628 O O . LYS A 1 193 ? 65.969 9.087 -64.245 1.00 96.00 193 LYS A O 1
ATOM 1633 N N . SER A 1 194 ? 64.030 8.235 -65.020 1.00 95.81 194 SER A N 1
ATOM 1634 C CA . SER A 1 194 ? 64.626 7.530 -66.163 1.00 95.81 194 SER A CA 1
ATOM 1635 C C . SER A 1 194 ? 65.214 8.515 -67.170 1.00 95.81 194 SER A C 1
ATOM 1637 O O . SER A 1 194 ? 66.384 8.401 -67.505 1.00 95.81 194 SER A O 1
ATOM 1639 N N . GLU A 1 195 ? 64.451 9.540 -67.558 1.00 95.31 195 GLU A N 1
ATOM 1640 C CA . GLU A 1 195 ? 64.902 10.563 -68.511 1.00 95.31 195 GLU A CA 1
ATOM 1641 C C . GLU A 1 195 ? 66.163 11.298 -68.023 1.00 95.31 195 GLU A C 1
ATOM 1643 O O . GLU A 1 195 ? 67.110 11.503 -68.781 1.00 95.31 195 GLU A O 1
ATOM 1648 N N . VAL A 1 196 ? 66.219 11.647 -66.733 1.00 95.56 196 VAL A N 1
ATOM 1649 C CA . VAL A 1 196 ? 67.412 12.247 -66.115 1.00 95.56 196 VAL A CA 1
ATOM 1650 C C . VAL A 1 196 ? 68.607 11.292 -66.159 1.00 95.56 196 VAL A C 1
ATOM 1652 O O . VAL A 1 196 ? 69.722 11.731 -66.440 1.00 95.56 196 VAL A O 1
ATOM 1655 N N . ASN A 1 197 ? 68.404 9.998 -65.896 1.00 94.69 197 ASN A N 1
ATOM 1656 C CA . ASN A 1 197 ? 69.475 9.003 -65.989 1.00 94.69 197 ASN A CA 1
ATOM 1657 C C . ASN A 1 197 ? 69.993 8.859 -67.427 1.00 94.69 197 ASN A C 1
ATOM 1659 O O . ASN A 1 197 ? 71.208 8.853 -67.624 1.00 94.69 197 ASN A O 1
ATOM 1663 N N . ASP A 1 198 ? 69.095 8.812 -68.413 1.00 94.88 198 ASP A N 1
ATOM 1664 C CA . ASP A 1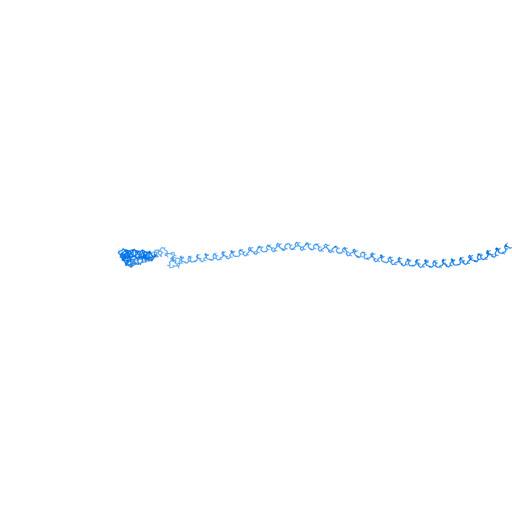 198 ? 69.449 8.725 -69.832 1.00 94.88 198 ASP A CA 1
ATOM 1665 C C . ASP A 1 198 ? 70.248 9.961 -70.265 1.00 94.88 198 ASP A C 1
ATOM 1667 O O . ASP A 1 198 ? 71.327 9.843 -70.850 1.00 94.88 198 ASP A O 1
ATOM 1671 N N . LYS A 1 199 ? 69.793 11.161 -69.881 1.00 93.81 199 LYS A N 1
ATOM 1672 C CA . LYS A 1 199 ? 70.510 12.414 -70.155 1.00 93.81 199 LYS A CA 1
ATOM 1673 C C . LYS A 1 199 ? 71.864 12.485 -69.463 1.00 93.81 199 LYS A C 1
ATOM 1675 O O . LYS A 1 199 ? 72.816 12.970 -70.067 1.00 93.81 199 LYS A O 1
ATOM 1680 N N . ASN A 1 200 ? 71.985 11.992 -68.232 1.00 93.00 200 ASN A N 1
ATOM 1681 C CA . ASN A 1 200 ? 73.278 11.900 -67.553 1.00 93.00 200 ASN A CA 1
ATOM 1682 C C . ASN A 1 200 ? 74.235 10.951 -68.285 1.00 93.00 200 ASN A C 1
ATOM 1684 O O . ASN A 1 200 ? 75.416 11.272 -68.413 1.00 93.00 200 ASN A O 1
ATOM 1688 N N . HIS A 1 201 ? 73.739 9.822 -68.801 1.00 93.94 201 HIS A N 1
ATOM 1689 C CA . HIS A 1 201 ? 74.546 8.896 -69.593 1.00 93.94 201 HIS A CA 1
ATOM 1690 C C . HIS A 1 201 ? 75.015 9.531 -70.911 1.00 93.94 201 HIS A C 1
ATOM 1692 O O . HIS A 1 201 ? 76.205 9.485 -71.221 1.00 93.94 201 HIS A O 1
ATOM 1698 N N . GLU A 1 202 ? 74.120 10.212 -71.638 1.00 93.50 202 GLU A N 1
ATOM 1699 C CA . GLU A 1 202 ? 74.483 11.000 -72.826 1.00 93.50 202 GLU A CA 1
ATOM 1700 C C . GLU A 1 202 ? 75.546 12.063 -72.502 1.00 93.50 202 GLU A C 1
ATOM 1702 O O . GLU A 1 202 ? 76.511 12.235 -73.249 1.00 93.50 202 GLU A O 1
ATOM 1707 N N . MET A 1 203 ? 75.391 12.771 -71.379 1.00 93.38 203 MET A N 1
ATOM 1708 C CA . MET A 1 203 ? 76.327 13.810 -70.949 1.00 93.38 203 MET A CA 1
ATOM 1709 C C . MET A 1 203 ? 77.719 13.236 -70.664 1.00 93.38 203 MET A C 1
ATOM 1711 O O . MET A 1 203 ? 78.722 13.848 -71.034 1.00 93.38 203 MET A O 1
ATOM 1715 N N . GLU A 1 204 ? 77.791 12.060 -70.038 1.00 92.62 204 GLU A N 1
ATOM 1716 C CA . GLU A 1 204 ? 79.050 11.367 -69.758 1.00 92.62 204 GLU A CA 1
ATOM 1717 C C . GLU A 1 204 ? 79.732 10.886 -71.049 1.00 92.62 204 GLU A C 1
ATOM 1719 O O . GLU A 1 204 ? 80.938 11.075 -71.223 1.00 92.62 204 GLU A O 1
ATOM 1724 N N . GLU A 1 205 ? 78.966 10.373 -72.016 1.00 92.69 205 GLU A N 1
ATOM 1725 C CA . GLU A 1 205 ? 79.479 10.022 -73.346 1.00 92.69 205 GLU A CA 1
ATOM 1726 C C . GLU A 1 205 ? 80.012 11.248 -74.105 1.00 92.69 205 GLU A C 1
ATOM 1728 O O . GLU A 1 205 ? 81.089 11.199 -74.709 1.00 92.69 205 GLU A O 1
ATOM 1733 N N . ILE A 1 206 ? 79.313 12.387 -74.039 1.00 91.75 206 ILE A N 1
ATOM 1734 C CA . ILE A 1 206 ? 79.793 13.654 -74.611 1.00 91.75 206 ILE A CA 1
ATOM 1735 C C . ILE A 1 206 ? 81.080 14.105 -73.914 1.00 91.75 206 ILE A C 1
ATOM 1737 O O . ILE A 1 206 ? 82.039 14.469 -74.596 1.00 91.75 206 ILE A O 1
ATOM 1741 N N . ARG A 1 207 ? 81.148 14.052 -72.577 1.00 91.31 207 ARG A N 1
ATOM 1742 C CA . ARG A 1 207 ? 82.365 14.386 -71.815 1.00 91.31 207 ARG A CA 1
ATOM 1743 C C . ARG A 1 207 ? 83.539 13.498 -72.208 1.00 91.31 207 ARG A C 1
ATOM 1745 O O . ARG A 1 207 ? 84.647 14.004 -72.379 1.00 91.31 207 ARG A O 1
ATOM 1752 N N . LYS A 1 208 ? 83.307 12.200 -72.410 1.00 93.31 208 LYS A N 1
ATOM 1753 C CA . LYS A 1 208 ? 84.324 11.248 -72.869 1.00 93.31 208 LYS A CA 1
ATOM 1754 C C . LYS A 1 208 ? 84.822 11.583 -74.276 1.00 93.31 208 LYS A C 1
ATOM 1756 O O . LYS A 1 208 ? 86.035 11.616 -74.489 1.00 93.31 208 LYS A O 1
ATOM 1761 N N . LYS A 1 209 ? 83.918 11.899 -75.212 1.00 91.69 209 LYS A N 1
ATOM 1762 C CA . LYS A 1 209 ? 84.268 12.364 -76.568 1.00 91.69 209 LYS A CA 1
ATOM 1763 C C . LYS A 1 209 ? 85.048 13.677 -76.540 1.00 91.69 209 LYS A C 1
ATOM 1765 O O . LYS A 1 209 ? 86.083 13.768 -77.188 1.00 91.69 209 LYS A O 1
ATOM 1770 N N . LEU A 1 210 ? 84.605 14.659 -75.752 1.00 90.56 210 LEU A N 1
ATOM 1771 C CA . LEU A 1 210 ? 85.300 15.936 -75.567 1.00 90.56 210 LEU A CA 1
ATOM 1772 C C . LEU A 1 210 ? 86.698 15.730 -74.968 1.00 90.56 210 LEU A C 1
ATOM 1774 O O . LEU A 1 210 ? 87.663 16.335 -75.424 1.00 90.56 210 LEU A O 1
ATOM 1778 N N . GLY A 1 211 ? 86.825 14.843 -73.979 1.00 90.44 211 GLY A N 1
ATOM 1779 C CA . GLY A 1 211 ? 88.112 14.444 -73.413 1.00 90.44 211 GLY A CA 1
ATOM 1780 C C . GLY A 1 211 ? 89.032 13.779 -74.442 1.00 90.44 211 GLY A C 1
ATOM 1781 O O . GLY A 1 211 ? 90.237 14.024 -74.423 1.00 90.44 211 GLY A O 1
ATOM 1782 N N . GLY A 1 212 ? 88.477 12.982 -75.361 1.00 91.06 212 GLY A N 1
ATOM 1783 C CA . GLY A 1 212 ? 89.187 12.442 -76.525 1.00 91.06 212 GLY A CA 1
ATOM 1784 C C . GLY A 1 212 ? 89.655 13.538 -77.486 1.00 91.06 212 GLY A C 1
ATOM 1785 O O . GLY A 1 212 ? 90.849 13.639 -77.754 1.00 91.06 212 GLY A O 1
ATOM 1786 N N . ALA A 1 213 ? 88.747 14.418 -77.909 1.00 87.38 213 ALA A N 1
ATOM 1787 C CA . ALA A 1 213 ? 89.044 15.533 -78.807 1.00 87.38 213 ALA A CA 1
ATOM 1788 C C . ALA A 1 213 ? 90.087 16.501 -78.223 1.00 87.38 213 ALA A C 1
ATOM 1790 O O . ALA A 1 213 ? 90.977 16.946 -78.933 1.00 87.38 213 ALA A O 1
ATOM 1791 N N . ASN A 1 214 ? 90.050 16.788 -76.917 1.00 86.88 214 ASN A N 1
ATOM 1792 C CA . ASN A 1 214 ? 91.083 17.591 -76.254 1.00 86.88 214 ASN A CA 1
ATOM 1793 C C . ASN A 1 214 ? 92.457 16.901 -76.261 1.00 86.88 214 ASN A C 1
ATOM 1795 O O . ASN A 1 214 ? 93.482 17.570 -76.411 1.00 86.88 214 ASN A O 1
ATOM 1799 N N . LYS A 1 215 ? 92.513 15.570 -76.114 1.00 90.44 215 LYS A N 1
ATOM 1800 C CA . LYS A 1 215 ? 93.772 14.816 -76.251 1.00 90.44 215 LYS A CA 1
ATOM 1801 C C . LYS A 1 215 ? 94.305 14.876 -77.683 1.00 90.44 215 LYS A C 1
ATOM 1803 O O . LYS A 1 215 ? 95.495 15.100 -77.868 1.00 90.44 215 LYS A O 1
ATOM 1808 N N . GLU A 1 216 ? 93.439 14.737 -78.682 1.00 87.50 216 GLU A N 1
ATOM 1809 C CA . GLU A 1 216 ? 93.807 14.914 -80.094 1.00 87.50 216 GLU A CA 1
ATOM 1810 C C . GLU A 1 216 ? 94.262 16.345 -80.391 1.00 87.50 216 GLU A C 1
ATOM 1812 O O . GLU A 1 216 ? 95.315 16.537 -80.986 1.00 87.50 216 GLU A O 1
ATOM 1817 N N . MET A 1 217 ? 93.539 17.357 -79.909 1.00 86.12 217 MET A N 1
ATOM 1818 C CA . MET A 1 217 ? 93.908 18.764 -80.060 1.00 86.12 217 MET A CA 1
ATOM 1819 C C . MET A 1 217 ? 95.273 19.048 -79.431 1.00 86.12 217 MET A C 1
ATOM 1821 O O . MET A 1 217 ? 96.126 19.654 -80.067 1.00 86.12 217 MET A O 1
ATOM 1825 N N . THR A 1 218 ? 95.523 18.570 -78.209 1.00 86.44 218 THR A N 1
ATOM 1826 C CA . THR A 1 218 ? 96.840 18.721 -77.564 1.00 86.44 218 THR A CA 1
ATOM 1827 C C . THR A 1 218 ? 97.946 17.953 -78.289 1.00 86.44 218 THR A C 1
ATOM 1829 O O . THR A 1 218 ? 99.086 18.418 -78.305 1.00 86.44 218 THR A O 1
ATOM 1832 N N . HIS A 1 219 ? 97.643 16.812 -78.915 1.00 87.19 219 HIS A N 1
ATOM 1833 C CA . HIS A 1 219 ? 98.586 16.107 -79.780 1.00 87.19 219 HIS A CA 1
ATOM 1834 C C . HIS A 1 219 ? 98.896 16.909 -81.050 1.00 87.19 219 HIS A C 1
ATOM 1836 O O . HIS A 1 219 ? 100.071 17.147 -81.332 1.00 87.19 219 HIS A O 1
ATOM 1842 N N . LEU A 1 220 ? 97.877 17.353 -81.785 1.00 84.38 220 LEU A N 1
ATOM 1843 C CA . LEU A 1 220 ? 98.031 18.157 -82.998 1.00 84.38 220 LEU A CA 1
ATOM 1844 C C . LEU A 1 220 ? 98.753 19.470 -82.700 1.00 84.38 220 LEU A C 1
ATOM 1846 O O . LEU A 1 220 ? 99.625 19.876 -83.454 1.00 84.38 220 LEU A O 1
ATOM 1850 N N . GLN A 1 221 ? 98.464 20.113 -81.569 1.00 82.88 221 GLN A N 1
ATOM 1851 C CA . GLN A 1 221 ? 99.151 21.336 -81.173 1.00 82.88 221 GLN A CA 1
ATOM 1852 C C . GLN A 1 221 ? 100.639 21.093 -80.907 1.00 82.88 221 GLN A C 1
ATOM 1854 O O . GLN A 1 221 ? 101.461 21.884 -81.352 1.00 82.88 221 GLN A O 1
ATOM 1859 N N . LYS A 1 222 ? 101.008 19.968 -80.273 1.00 85.62 222 LYS A N 1
ATOM 1860 C CA . LYS A 1 222 ? 102.421 19.561 -80.151 1.00 85.62 222 LYS A CA 1
ATOM 1861 C C . LYS A 1 222 ? 103.070 19.318 -81.513 1.00 85.62 222 LYS A C 1
ATOM 1863 O O . LYS A 1 222 ? 104.227 19.687 -81.695 1.00 85.62 222 LYS A O 1
ATOM 1868 N N . GLU A 1 223 ? 102.356 18.705 -82.458 1.00 83.50 223 GLU A N 1
ATOM 1869 C CA . GLU A 1 223 ? 102.854 18.510 -83.826 1.00 83.50 223 GLU A CA 1
ATOM 1870 C C . GLU A 1 223 ? 103.049 19.838 -84.557 1.00 83.50 223 GLU A C 1
ATOM 1872 O O . GLU A 1 223 ? 104.099 20.044 -85.160 1.00 83.50 223 GLU A O 1
ATOM 1877 N N . VAL A 1 224 ? 102.088 20.759 -84.453 1.00 79.75 224 VAL A N 1
ATOM 1878 C CA . VAL A 1 224 ? 102.187 22.118 -84.999 1.00 79.75 224 VAL A CA 1
ATOM 1879 C C . VAL A 1 224 ? 103.394 22.831 -84.406 1.00 79.75 224 VAL A C 1
ATOM 1881 O O . VAL A 1 224 ? 104.240 23.280 -85.168 1.00 79.75 224 VAL A O 1
ATOM 1884 N N . THR A 1 225 ? 103.561 22.840 -83.079 1.00 81.06 225 THR A N 1
ATOM 1885 C CA . THR A 1 225 ? 104.740 23.442 -82.436 1.00 81.06 225 THR A CA 1
ATOM 1886 C C . THR A 1 225 ? 106.041 22.787 -82.908 1.00 81.06 225 THR A C 1
ATOM 1888 O O . THR A 1 225 ? 107.034 23.475 -83.139 1.00 81.06 225 THR A O 1
ATOM 1891 N N . ALA A 1 226 ? 106.065 21.465 -83.109 1.00 79.69 226 ALA A N 1
ATOM 1892 C CA . ALA A 1 226 ? 107.234 20.773 -83.652 1.00 79.69 226 ALA A CA 1
ATOM 1893 C C . ALA A 1 226 ? 107.528 21.161 -85.115 1.00 79.69 226 ALA A C 1
ATOM 1895 O O . ALA A 1 226 ? 108.695 21.280 -85.495 1.00 79.69 226 ALA A O 1
ATOM 1896 N N . ILE A 1 227 ? 106.497 21.370 -85.939 1.00 78.56 227 ILE A N 1
ATOM 1897 C CA . ILE A 1 227 ? 106.622 21.848 -87.324 1.00 78.56 227 ILE A CA 1
ATOM 1898 C C . ILE A 1 227 ? 107.073 23.314 -87.354 1.00 78.56 227 ILE A C 1
ATOM 1900 O O . ILE A 1 227 ? 107.985 23.639 -88.110 1.00 78.56 227 ILE A O 1
ATOM 1904 N N . GLU A 1 228 ? 106.498 24.177 -86.517 1.00 76.75 228 GLU A N 1
ATOM 1905 C CA . GLU A 1 228 ? 106.906 25.577 -86.346 1.00 76.75 228 GLU A CA 1
ATOM 1906 C C . GLU A 1 228 ? 108.375 25.662 -85.920 1.00 76.75 228 GLU A C 1
ATOM 1908 O O . GLU A 1 228 ? 109.155 26.364 -86.554 1.00 76.75 228 GLU A O 1
ATOM 1913 N N . THR A 1 229 ? 108.801 24.843 -84.951 1.00 74.44 229 THR A N 1
ATOM 1914 C CA . THR A 1 229 ? 110.211 24.763 -84.527 1.00 74.44 229 THR A CA 1
ATOM 1915 C C . THR A 1 229 ? 111.128 24.334 -85.682 1.00 74.44 229 THR A C 1
ATOM 1917 O O . THR A 1 229 ? 112.212 24.890 -85.857 1.00 74.44 229 THR A O 1
ATOM 1920 N N . LYS A 1 230 ? 110.699 23.372 -86.515 1.00 75.31 230 LYS A N 1
ATOM 1921 C CA . LYS A 1 230 ? 111.438 22.965 -87.726 1.00 75.31 230 LYS A CA 1
ATOM 1922 C C . LYS A 1 230 ? 111.489 24.066 -88.792 1.00 75.31 230 LYS A C 1
ATOM 1924 O O . LYS A 1 230 ? 112.475 24.148 -89.519 1.00 75.31 230 LYS A O 1
ATOM 1929 N N . LEU A 1 231 ? 110.440 24.878 -88.922 1.00 69.50 231 LEU A N 1
ATOM 1930 C CA . LEU A 1 231 ? 110.399 26.032 -89.826 1.00 69.50 231 LEU A CA 1
ATOM 1931 C C . LEU A 1 231 ? 111.324 27.156 -89.346 1.00 69.50 231 LEU A C 1
ATOM 1933 O O . LEU A 1 231 ? 112.049 27.723 -90.161 1.00 69.50 231 LEU A O 1
ATOM 1937 N N . GLU A 1 232 ? 111.360 27.424 -88.041 1.00 67.00 232 GLU A N 1
ATOM 1938 C CA . GLU A 1 232 ? 112.275 28.384 -87.412 1.00 67.00 232 GLU A CA 1
ATOM 1939 C C . GLU A 1 232 ? 113.742 27.960 -87.610 1.00 67.00 232 GLU A C 1
ATOM 1941 O O . GLU A 1 232 ? 114.578 28.765 -88.013 1.00 67.00 232 GLU A O 1
ATOM 1946 N N . GLN A 1 233 ? 114.046 26.664 -87.452 1.00 62.50 233 GLN A N 1
ATOM 1947 C CA . GLN A 1 233 ? 115.375 26.094 -87.730 1.00 62.50 233 GLN A CA 1
ATOM 1948 C C . GLN A 1 233 ? 115.804 26.177 -89.202 1.00 62.50 233 GLN A C 1
ATOM 1950 O O . GLN A 1 233 ? 116.988 26.043 -89.484 1.00 62.50 233 GLN A O 1
ATOM 1955 N N . LYS A 1 234 ? 114.868 26.375 -90.140 1.00 59.69 234 LYS A N 1
ATOM 1956 C CA . LYS A 1 234 ? 115.166 26.639 -91.558 1.00 59.69 234 LYS A CA 1
ATOM 1957 C C . LYS A 1 234 ? 115.222 28.132 -91.905 1.00 59.69 234 LYS A C 1
ATOM 1959 O O . LYS A 1 234 ? 115.506 28.467 -93.054 1.00 59.69 234 LYS A O 1
ATOM 1964 N N . ARG A 1 235 ? 114.882 29.012 -90.956 1.00 52.84 235 ARG A N 1
ATOM 1965 C CA . ARG A 1 235 ? 114.964 30.477 -91.076 1.00 52.84 235 ARG A CA 1
ATOM 1966 C C . ARG A 1 235 ? 116.219 31.069 -90.417 1.00 52.84 235 ARG A C 1
ATOM 1968 O O . ARG A 1 235 ? 116.532 32.217 -90.720 1.00 52.84 235 ARG A O 1
ATOM 1975 N N . SER A 1 236 ? 116.915 30.315 -89.558 1.00 42.44 236 SER A N 1
ATOM 1976 C CA . SER A 1 236 ? 118.353 30.504 -89.264 1.00 42.44 236 SER A CA 1
ATOM 1977 C C . SER A 1 236 ? 119.212 29.821 -90.318 1.00 42.44 236 SER A C 1
ATOM 1979 O O . SER A 1 236 ? 120.323 30.334 -90.562 1.00 42.44 236 SER A O 1
#

Sequence (236 aa):
MKAKRKEAELRQVQSQAHGLQMRLKYSQSDLEQTKTRHLALNLQEKSKLESELANFGPRINDIKHIIQGREREMKELKEKMNQVEDEVFEEFCREIGVRNIREFEEEKVKRQNEIAKKRLEFENQKTRLGIQLDFEKNQLKEDQDKVHMWEQTVKKDEAEIEKLKKEEQRHMKIIDETMAQLQDLKNQHLAKKSEVNDKNHEMEEIRKKLGGANKEMTHLQKEVTAIETKLEQKRS

Radius of gyration: 74.8 Å; chains: 1; bounding box: 171×47×184 Å

Foldseek 3Di:
DVVVVVVVVVVVVVVVVVVVVVVVVVVVVVVCCCVPPVVVVVVVVVVVVVVVVVVVVVVVVVVVVVVVVVVVVVVVVVVVVQVVQCVVCVVVCVVVVHNGVVVVVVVVVVVVVVVVVVVVVVVVVVVVVVVVVVVVVVVVVVVVVVVVVVVVVVVVVVVVVVVVVVVVVVVVVVVVVVVVVVVVVVVVVVVVVVVVVVVVVVVVVVVVVVVVVVVVVVVVVVVVVVVVVVVVVVVD

Secondary structure (DSSP, 8-state):
-HHHHHHHHHHHHHHHHHHHHHHHHHHHHHHHHIIIIIHHHHHHHHHHHHHHHHHHHHHHHHHHHHHHHHHHHHHHHHHHHHHHHHHHTHHHHHHHT-SSHHHHHHHHHHHHHHHHHHHHHHHHHHHHHHHHHHHHHHHHHHHHHHHHHHHHHHHHHHHHHHHHHHHHHHHHHHHHHHHHHHHHHHHHHHHHHHHHHHHHHHHHHHHHHHHHHHHHHHHHHHHHHHHHHHHHTTT-

Organism: NCBI:txid1970185

pLDDT: mean 92.36, std 9.07, range [42.44, 98.56]